Protein AF-A0A353F150-F1 (afdb_monomer_lite)

Sequence (305 aa):
MIENIRKYTGLMVVVLVLLFVGLVFLDGGISKAFNGKPVMEVGDQSISEKEFNRQRALMQLPSVLPTAIEIPENSRLLAKHYLGETFMEGPIPKTPSFIVQIMAEYLQPSLAEPERFIANRINIQKGGIEFGVTPSNDEVENFVETVLFTDTNGNFDQEAYTNFTKSRLSNIGGIPGFNNYIRDLLTAQNLSKVLGGGISTEKDTERELFDIQKQEISGSKITLESGVYEGRVKPTEEQIRAYYEENMQNYNSDELRKITYVSIEPDWDKALEKSKEAKAKAEAEEAERLKKAEEAKKKAEEAAR

Radius of gyration: 40.44 Å; chains: 1; bounding box: 111×56×119 Å

Secondary structure (DSSP, 8-state):
-HHHHHHTHHHHHHHHHHHHHHHHTTTTTHHHHHS-S-SEEETTEEE-HHHHHHHHHGGGTGGGS--SSPPPHHHHHHHHHHH-HHHHHSSS---HHHHHHHHHGGG---SS-HHHHHHHHHHHHHHHHHTT----HHHHHHHIIIIISB-TTSSB-HHHHHHHHHHH-GGGTHHHHHHHHHHHHHHHHHHHHHHHTT-PPPHHHHHHHHHHHT-----------HHHHTTT----HHHHHHHHHHTGGGGPPP-------------HHHHHHHHHHHHHHHHHHHHHHHHHHHHHHHHHHHTT-

Foldseek 3Di:
DVVVCVVCVVVVVVVVVVVVVVVVVPPPPPVPVPQDAFPDDQVPDGHGPLRLQLLLLVLCVLVLFDDPDAAEPVLLVLLCVQPNDCVSVDPDGRALSVSLNVLLVQLVPDPVCNVSSVNSLVVLVVVCVVVVNQDDLVSLVCNCQQRRQADNVRGGNPVSVVVCQVPPCPSNPGPVSVSSSSRSSSSSSSSCCVVCVVPDDDPVVVVVVVCVVPDDDDDDDDDDDVVVCPPVDDDDPVRVVVVCVVPVVVVDDPDDDDDDDDDDDDPVVVVVVVVVVVVVVVVVVVVVVVVVVVVVVVVVVVVVD

pLDDT: mean 84.49, std 11.95, range [46.69, 98.56]

Structure (mmCIF, N/CA/C/O backbone):
data_AF-A0A353F150-F1
#
_entry.id   AF-A0A353F150-F1
#
loop_
_atom_site.group_PDB
_atom_site.id
_atom_site.type_symbol
_atom_site.label_atom_id
_atom_site.label_alt_id
_atom_site.label_comp_id
_atom_site.label_asym_id
_atom_site.label_entity_id
_atom_site.label_seq_id
_atom_site.pdbx_PDB_ins_code
_atom_site.Cartn_x
_atom_site.Cartn_y
_atom_site.Cartn_z
_atom_site.occupancy
_atom_site.B_iso_or_equiv
_atom_site.auth_seq_id
_atom_site.auth_comp_id
_atom_site.auth_asym_id
_atom_site.auth_atom_id
_atom_site.pdbx_PDB_model_num
ATOM 1 N N . MET A 1 1 ? 26.431 10.672 -54.714 1.00 51.62 1 MET A N 1
ATOM 2 C CA . MET A 1 1 ? 26.247 10.096 -53.356 1.00 51.62 1 MET A CA 1
ATOM 3 C C . MET A 1 1 ? 25.783 8.637 -53.351 1.00 51.62 1 MET A C 1
ATOM 5 O O . MET A 1 1 ? 26.168 7.923 -52.439 1.00 51.62 1 MET A O 1
ATOM 9 N N . ILE A 1 2 ? 25.022 8.160 -54.347 1.00 55.69 2 ILE A N 1
ATOM 10 C CA . ILE A 1 2 ? 24.488 6.779 -54.374 1.00 55.69 2 ILE A CA 1
ATOM 11 C C . ILE A 1 2 ? 25.546 5.718 -54.7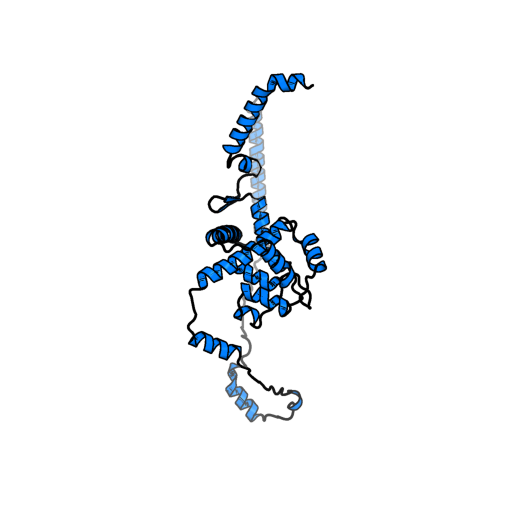64 1.00 55.69 2 ILE A C 1
ATOM 13 O O . ILE A 1 2 ? 25.466 4.577 -54.316 1.00 55.69 2 ILE A O 1
ATOM 17 N N . GLU A 1 3 ? 26.582 6.079 -55.531 1.00 58.47 3 GLU A N 1
ATOM 18 C CA . GLU A 1 3 ? 27.639 5.138 -55.958 1.00 58.47 3 GLU A CA 1
ATOM 19 C C . GLU A 1 3 ? 28.516 4.611 -54.812 1.00 58.47 3 GLU A C 1
ATOM 21 O O . GLU A 1 3 ? 28.857 3.428 -54.801 1.00 58.47 3 GLU A O 1
ATOM 26 N N . ASN A 1 4 ? 28.817 5.432 -53.798 1.00 60.34 4 ASN A N 1
ATOM 27 C CA . ASN A 1 4 ? 29.592 4.971 -52.640 1.00 60.34 4 ASN A CA 1
ATOM 28 C C . ASN A 1 4 ? 28.811 3.963 -51.778 1.00 60.34 4 ASN A C 1
ATOM 30 O O . ASN A 1 4 ? 29.419 3.073 -51.196 1.00 60.34 4 ASN A O 1
ATOM 34 N N . ILE A 1 5 ? 27.477 4.032 -51.739 1.00 59.53 5 ILE A N 1
ATOM 35 C CA . ILE A 1 5 ? 26.648 3.096 -50.956 1.00 59.53 5 ILE A CA 1
ATOM 36 C C . ILE A 1 5 ? 26.652 1.692 -51.588 1.00 59.53 5 ILE A C 1
ATOM 38 O O . ILE A 1 5 ? 26.654 0.688 -50.874 1.00 59.53 5 ILE A O 1
ATOM 42 N N . ARG A 1 6 ? 26.726 1.600 -52.925 1.00 63.47 6 ARG A N 1
ATOM 43 C CA . ARG A 1 6 ? 26.820 0.314 -53.645 1.00 63.47 6 ARG A CA 1
ATOM 44 C C . ARG A 1 6 ? 28.198 -0.343 -53.546 1.00 63.47 6 ARG A C 1
ATOM 46 O O . ARG A 1 6 ? 28.297 -1.564 -53.558 1.00 63.47 6 ARG A O 1
ATOM 53 N N . LYS A 1 7 ? 29.269 0.448 -53.429 1.00 68.44 7 LYS A N 1
ATOM 54 C CA . LYS A 1 7 ? 30.642 -0.079 -53.364 1.00 68.44 7 LYS A CA 1
ATOM 55 C C . LYS A 1 7 ? 30.974 -0.737 -52.019 1.00 68.44 7 LYS A C 1
ATOM 57 O O . LYS A 1 7 ? 31.816 -1.627 -51.968 1.00 68.44 7 LYS A O 1
ATOM 62 N N . TYR A 1 8 ? 30.286 -0.338 -50.948 1.00 69.88 8 TYR A N 1
ATOM 63 C CA . TYR A 1 8 ? 30.512 -0.846 -49.590 1.00 69.88 8 TYR A CA 1
ATOM 64 C C . TYR A 1 8 ? 29.333 -1.643 -49.027 1.00 69.88 8 TYR A C 1
ATOM 66 O O . TYR A 1 8 ? 29.328 -1.933 -47.838 1.00 69.88 8 TYR A O 1
ATOM 74 N N . THR A 1 9 ? 28.347 -2.038 -49.838 1.00 72.75 9 THR A N 1
ATOM 75 C CA . THR A 1 9 ? 27.136 -2.716 -49.336 1.00 72.75 9 THR A CA 1
ATOM 76 C C . THR A 1 9 ? 27.471 -4.024 -48.616 1.00 72.75 9 THR A C 1
ATOM 78 O O . THR A 1 9 ? 26.944 -4.276 -47.539 1.00 72.75 9 THR A O 1
ATOM 81 N N . GLY A 1 10 ? 28.422 -4.808 -49.138 1.00 73.50 10 GLY A N 1
ATOM 82 C CA . GLY A 1 10 ? 28.909 -6.018 -48.466 1.00 73.50 10 GLY A CA 1
ATOM 83 C C . GLY A 1 10 ? 29.629 -5.726 -47.144 1.00 73.50 10 GLY A C 1
ATOM 84 O O . GLY A 1 10 ? 29.362 -6.380 -46.142 1.00 73.50 10 GLY A O 1
ATOM 85 N N . LEU A 1 11 ? 30.481 -4.695 -47.107 1.00 78.31 11 LEU A N 1
ATOM 86 C CA . LEU A 1 11 ? 31.173 -4.264 -45.886 1.00 78.31 11 LEU A CA 1
ATOM 87 C C . LEU A 1 11 ? 30.178 -3.750 -44.833 1.00 78.31 11 LEU A C 1
ATOM 89 O O . LEU A 1 11 ? 30.301 -4.065 -43.657 1.00 78.31 11 LEU A O 1
ATOM 93 N N . MET A 1 12 ? 29.169 -2.990 -45.255 1.00 74.12 12 MET A N 1
ATOM 94 C CA . MET A 1 12 ? 28.150 -2.409 -44.384 1.00 74.12 12 MET A CA 1
ATOM 95 C C . MET A 1 12 ? 27.261 -3.489 -43.759 1.00 74.12 12 MET A C 1
ATOM 97 O O . MET A 1 12 ? 26.947 -3.405 -42.576 1.00 74.12 12 MET A O 1
ATOM 101 N N . VAL A 1 13 ? 26.922 -4.535 -44.521 1.00 79.38 13 VAL A N 1
ATOM 102 C CA . VAL A 1 13 ? 26.215 -5.715 -44.000 1.00 79.38 13 VAL A CA 1
ATOM 103 C C . VAL A 1 13 ? 27.081 -6.459 -42.986 1.00 79.38 13 VAL A C 1
ATOM 105 O O . VAL A 1 13 ? 26.589 -6.791 -41.915 1.00 79.38 13 VAL A O 1
ATOM 108 N N . VAL A 1 14 ? 28.374 -6.660 -43.257 1.00 81.12 14 VAL A N 1
ATOM 109 C CA . VAL A 1 14 ? 29.291 -7.304 -42.299 1.00 81.12 14 VAL A CA 1
ATOM 110 C C . VAL A 1 14 ? 29.437 -6.478 -41.019 1.00 81.12 14 VAL A C 1
ATOM 112 O O . VAL A 1 14 ? 29.403 -7.040 -39.930 1.00 81.12 14 VAL A O 1
ATOM 115 N N . VAL A 1 15 ? 29.534 -5.150 -41.121 1.00 81.31 15 VAL A N 1
ATOM 116 C CA . VAL A 1 15 ? 29.587 -4.256 -39.954 1.00 81.31 15 VAL A CA 1
ATOM 117 C C . VAL A 1 15 ? 28.282 -4.299 -39.162 1.00 81.31 15 VAL A C 1
ATOM 119 O O . VAL A 1 15 ? 28.334 -4.357 -37.939 1.00 81.31 15 VAL A O 1
ATOM 122 N N . LEU A 1 16 ? 27.121 -4.323 -39.824 1.00 80.06 16 LEU A N 1
ATOM 123 C CA . LEU A 1 16 ? 25.824 -4.453 -39.154 1.00 80.06 16 LEU A CA 1
ATOM 124 C C . LEU A 1 16 ? 25.652 -5.817 -38.486 1.00 80.06 16 LEU A C 1
ATOM 126 O O . LEU A 1 16 ? 25.153 -5.874 -37.369 1.00 80.06 16 LEU A O 1
ATOM 130 N N . VAL A 1 17 ? 26.102 -6.897 -39.125 1.00 81.75 17 VAL A N 1
ATOM 131 C CA . VAL A 1 17 ? 26.087 -8.242 -38.537 1.00 81.75 17 VAL A CA 1
ATOM 132 C C . VAL A 1 17 ? 27.044 -8.315 -37.353 1.00 81.75 17 VAL A C 1
ATOM 134 O O . VAL A 1 17 ? 26.663 -8.847 -36.324 1.00 81.75 17 VAL A O 1
ATOM 137 N N . LEU A 1 18 ? 28.243 -7.735 -37.434 1.00 79.50 18 LEU A N 1
ATOM 138 C CA . LEU A 1 18 ? 29.174 -7.674 -36.302 1.00 79.50 18 LEU A CA 1
ATOM 139 C C . LEU A 1 18 ? 28.662 -6.780 -35.170 1.00 79.50 18 LEU A C 1
ATOM 141 O O . LEU A 1 18 ? 28.866 -7.112 -34.007 1.00 79.50 18 LEU A O 1
ATOM 145 N N . LEU A 1 19 ? 27.964 -5.687 -35.485 1.00 74.38 19 LEU A N 1
ATOM 146 C CA . LEU A 1 19 ? 27.270 -4.870 -34.491 1.00 74.38 19 LEU A CA 1
ATOM 147 C C . LEU A 1 19 ? 26.145 -5.656 -33.828 1.00 74.38 19 LEU A C 1
ATOM 149 O O . LEU A 1 19 ? 26.040 -5.624 -32.611 1.00 74.38 19 LEU A O 1
ATOM 153 N N . PHE A 1 20 ? 25.342 -6.382 -34.606 1.00 74.50 20 PHE A N 1
ATOM 154 C CA . PHE A 1 20 ? 24.227 -7.180 -34.106 1.00 74.50 20 PHE A CA 1
ATOM 155 C C . PHE A 1 20 ? 24.713 -8.373 -33.280 1.00 74.50 20 PHE A C 1
ATOM 157 O O . PHE A 1 20 ? 24.218 -8.592 -32.187 1.00 74.50 20 PHE A O 1
ATOM 164 N N . VAL A 1 21 ? 25.738 -9.092 -33.740 1.00 71.00 21 VAL A N 1
ATOM 165 C CA . VAL A 1 21 ? 26.412 -10.167 -32.996 1.00 71.00 21 VAL A CA 1
ATOM 166 C C . VAL A 1 21 ? 27.075 -9.599 -31.742 1.00 71.00 21 VAL A C 1
ATOM 168 O O . VAL A 1 21 ? 26.921 -10.167 -30.670 1.00 71.00 21 VAL A O 1
ATOM 171 N N . GLY A 1 22 ? 27.729 -8.440 -31.826 1.00 61.25 22 GLY A N 1
ATOM 172 C CA . GLY A 1 22 ? 28.242 -7.733 -30.655 1.00 61.25 22 GLY A CA 1
ATOM 173 C C . GLY A 1 22 ? 27.139 -7.415 -29.643 1.00 61.25 22 GLY A C 1
ATOM 174 O O . GLY A 1 22 ? 27.327 -7.646 -28.457 1.00 61.25 22 GLY A O 1
ATOM 175 N N . LEU A 1 23 ? 25.970 -6.960 -30.102 1.00 63.38 23 LEU A N 1
ATOM 176 C CA . LEU A 1 23 ? 24.814 -6.632 -29.259 1.00 63.38 23 LEU A CA 1
ATOM 177 C C . LEU A 1 23 ? 24.142 -7.877 -28.658 1.00 63.38 23 LEU A C 1
ATOM 179 O O . LEU A 1 23 ? 23.765 -7.852 -27.493 1.00 63.38 23 LEU A O 1
ATOM 183 N N . VAL A 1 24 ? 24.041 -8.964 -29.428 1.00 63.03 24 VAL A N 1
ATOM 184 C CA . VAL A 1 24 ? 23.414 -10.237 -29.028 1.00 63.03 24 VAL A CA 1
ATOM 185 C C . VAL A 1 24 ? 24.308 -11.044 -28.081 1.00 63.03 24 VAL A C 1
ATOM 187 O O . VAL A 1 24 ? 23.800 -11.694 -27.177 1.00 63.03 24 VAL A O 1
ATOM 190 N N . PHE A 1 25 ? 25.635 -10.980 -28.226 1.00 58.41 25 PHE A N 1
ATOM 191 C CA . PHE A 1 25 ? 26.574 -11.618 -27.288 1.00 58.41 25 PHE A CA 1
ATOM 192 C C . PHE A 1 25 ? 26.916 -10.736 -26.071 1.00 58.41 25 PHE A C 1
ATOM 194 O O . PHE A 1 25 ? 27.592 -11.194 -25.151 1.00 58.41 25 PHE A O 1
ATOM 201 N N . LEU A 1 26 ? 26.426 -9.491 -26.027 1.00 52.75 26 LEU A N 1
ATOM 202 C CA . LEU A 1 26 ? 26.503 -8.585 -24.874 1.00 52.75 26 LEU A CA 1
ATOM 203 C C . LEU A 1 26 ? 25.199 -8.581 -24.060 1.00 52.75 26 LEU A C 1
ATOM 205 O O . LEU A 1 26 ? 24.823 -7.542 -23.513 1.00 52.75 26 LEU A O 1
ATOM 209 N N . ASP A 1 27 ? 24.572 -9.748 -23.898 1.00 46.69 27 ASP A N 1
ATOM 210 C CA . ASP A 1 27 ? 23.317 -10.003 -23.158 1.00 46.69 27 ASP A CA 1
ATOM 211 C C . ASP A 1 27 ? 23.380 -9.693 -21.635 1.00 46.69 27 ASP A C 1
ATOM 213 O O . ASP A 1 27 ? 22.540 -10.086 -20.837 1.00 46.69 27 ASP A O 1
ATOM 217 N N . GLY A 1 28 ? 24.396 -8.942 -21.202 1.00 50.88 28 GLY A N 1
ATOM 218 C CA . GLY A 1 28 ? 24.529 -8.405 -19.846 1.00 50.88 28 GLY A CA 1
ATOM 219 C C . GLY A 1 28 ? 25.627 -7.346 -19.668 1.00 50.88 28 GLY A C 1
ATOM 220 O O . GLY A 1 28 ? 25.915 -6.954 -18.537 1.00 50.88 28 GLY A O 1
ATOM 221 N N . GLY A 1 29 ? 26.280 -6.895 -20.751 1.00 48.22 29 GLY A N 1
ATOM 222 C CA . GLY A 1 29 ? 27.484 -6.050 -20.686 1.00 48.22 29 GLY A CA 1
ATOM 223 C C . GLY A 1 29 ? 27.240 -4.556 -20.915 1.00 48.22 29 GLY A C 1
ATOM 224 O O . GLY A 1 29 ? 27.812 -3.721 -20.215 1.00 48.22 29 GLY A O 1
ATOM 225 N N . ILE A 1 30 ? 26.362 -4.195 -21.857 1.00 49.28 30 ILE A N 1
ATOM 226 C CA . ILE A 1 30 ? 26.117 -2.780 -22.199 1.00 49.28 30 ILE A CA 1
ATOM 227 C C . ILE A 1 30 ? 25.312 -2.078 -21.093 1.00 49.28 30 ILE A C 1
ATOM 229 O O . ILE A 1 30 ? 25.583 -0.922 -20.770 1.00 49.28 30 ILE A O 1
ATOM 233 N N . SER A 1 31 ? 24.390 -2.786 -20.433 1.00 50.78 31 SER A N 1
ATOM 234 C CA . SER A 1 31 ? 23.640 -2.264 -19.281 1.00 50.78 31 SER A CA 1
ATOM 235 C C . SER A 1 31 ? 24.532 -2.013 -18.055 1.00 50.78 31 SER A C 1
ATOM 237 O O . SER A 1 31 ? 24.324 -1.029 -17.345 1.00 50.78 31 SER A O 1
ATOM 239 N N . LYS A 1 32 ? 25.567 -2.839 -17.838 1.00 47.06 32 LYS A N 1
ATOM 240 C CA . LYS A 1 32 ? 26.552 -2.672 -16.751 1.00 47.06 32 LYS A CA 1
ATOM 241 C C . LYS A 1 32 ? 27.518 -1.502 -16.980 1.00 47.06 32 LYS A C 1
ATOM 243 O O . LYS A 1 32 ? 27.995 -0.922 -16.010 1.00 47.06 32 LYS A O 1
ATOM 248 N N . ALA A 1 33 ? 27.790 -1.125 -18.231 1.00 51.75 33 ALA A N 1
ATOM 249 C CA . ALA A 1 33 ? 28.736 -0.052 -18.551 1.00 51.75 33 ALA A CA 1
ATOM 250 C C . ALA A 1 33 ? 28.175 1.368 -18.324 1.00 51.75 33 ALA A C 1
ATOM 252 O O . ALA A 1 33 ? 28.942 2.280 -18.023 1.00 51.75 33 ALA A O 1
ATOM 253 N N . PHE A 1 34 ? 26.855 1.565 -18.436 1.00 56.84 34 PHE A N 1
ATOM 254 C CA . PHE A 1 34 ? 26.225 2.895 -18.353 1.00 56.84 34 PHE A CA 1
ATOM 255 C C . PHE A 1 34 ? 25.586 3.236 -16.994 1.00 56.84 34 PHE A C 1
ATOM 257 O O . PHE A 1 34 ? 25.326 4.408 -16.737 1.00 56.84 34 PHE A O 1
ATOM 264 N N . ASN A 1 35 ? 25.348 2.257 -16.112 1.00 56.81 35 ASN A N 1
ATOM 265 C CA . ASN A 1 35 ? 24.544 2.444 -14.891 1.00 56.81 35 ASN A CA 1
ATOM 266 C C . ASN A 1 35 ? 25.332 2.444 -13.567 1.00 56.81 35 ASN A C 1
ATOM 268 O O . ASN A 1 35 ? 24.720 2.421 -12.498 1.00 56.81 35 ASN A O 1
ATOM 272 N N . GLY A 1 36 ? 26.667 2.493 -13.620 1.00 65.44 36 GLY A N 1
ATOM 273 C CA . GLY A 1 36 ? 27.504 2.316 -12.431 1.00 65.44 36 GLY A CA 1
ATOM 274 C C . GLY A 1 36 ? 27.453 0.880 -11.895 1.00 65.44 36 GLY A C 1
ATOM 275 O O . GLY A 1 36 ? 26.792 0.006 -12.460 1.00 65.44 36 GLY A O 1
ATOM 276 N N . LYS A 1 37 ? 28.189 0.606 -10.812 1.00 81.56 37 LYS A N 1
ATOM 277 C CA . LYS A 1 37 ? 28.133 -0.710 -10.157 1.00 81.56 37 LYS A CA 1
ATOM 278 C C . LYS A 1 37 ? 26.735 -0.919 -9.551 1.00 81.56 37 LYS A C 1
ATOM 280 O O . LYS A 1 37 ? 26.204 0.027 -8.967 1.00 81.56 37 LYS A O 1
ATOM 285 N N . PRO A 1 38 ? 26.138 -2.117 -9.674 1.00 87.81 38 PRO A N 1
ATOM 286 C CA . PRO A 1 38 ? 24.869 -2.402 -9.020 1.00 87.81 38 PRO A CA 1
ATOM 287 C C . PRO A 1 38 ? 25.026 -2.301 -7.501 1.00 87.81 38 PRO A C 1
ATOM 289 O O . PRO A 1 38 ? 26.077 -2.642 -6.956 1.00 87.81 38 PRO A O 1
ATOM 292 N N . VAL A 1 39 ? 23.980 -1.819 -6.835 1.00 93.50 39 VAL A N 1
ATOM 293 C CA . VAL A 1 39 ? 23.940 -1.678 -5.368 1.00 93.50 39 VAL A CA 1
ATOM 294 C C . VAL A 1 39 ? 23.229 -2.850 -4.697 1.00 93.50 39 VAL A C 1
ATOM 296 O O . VAL A 1 39 ? 23.361 -3.040 -3.494 1.00 93.50 39 VAL A O 1
ATOM 299 N N . MET A 1 40 ? 22.479 -3.636 -5.470 1.00 93.38 40 MET A N 1
ATOM 300 C CA . MET A 1 40 ? 21.714 -4.784 -4.997 1.00 93.38 40 MET A CA 1
ATOM 301 C C . MET A 1 40 ? 21.529 -5.788 -6.140 1.00 93.38 40 MET A C 1
ATOM 303 O O . MET A 1 40 ? 21.438 -5.392 -7.303 1.00 93.38 40 MET A O 1
ATOM 307 N N . GLU A 1 41 ? 21.444 -7.076 -5.816 1.00 92.56 41 GLU A N 1
ATOM 308 C CA . GLU A 1 41 ? 21.081 -8.144 -6.753 1.00 92.56 41 GLU A CA 1
ATOM 309 C C . GLU A 1 41 ? 19.961 -8.998 -6.149 1.00 92.56 41 GLU A C 1
ATOM 311 O O . GLU A 1 41 ? 19.979 -9.295 -4.954 1.00 92.56 41 GLU A O 1
ATOM 316 N N . VAL A 1 42 ? 18.969 -9.367 -6.963 1.00 91.06 42 VAL A N 1
ATOM 317 C CA . VAL A 1 42 ? 17.830 -10.206 -6.554 1.00 91.06 42 VAL A CA 1
ATOM 318 C C . VAL A 1 42 ? 17.628 -11.317 -7.582 1.00 91.06 42 VAL A C 1
ATOM 320 O O . VAL A 1 42 ? 17.006 -11.129 -8.633 1.00 91.06 42 VAL A O 1
ATOM 323 N N . GLY A 1 43 ? 18.174 -12.498 -7.290 1.00 86.12 43 GLY A N 1
ATOM 324 C CA . GLY A 1 43 ? 18.329 -13.554 -8.295 1.00 86.12 43 GLY A CA 1
ATOM 325 C C . GLY A 1 43 ? 19.169 -13.039 -9.466 1.00 86.12 43 GLY A C 1
ATOM 326 O O . GLY A 1 43 ? 20.213 -12.435 -9.247 1.00 86.12 43 GLY A O 1
ATOM 327 N N . ASP A 1 44 ? 18.674 -13.193 -10.694 1.00 86.00 44 ASP A N 1
ATOM 328 C CA . ASP A 1 44 ? 19.389 -12.761 -11.908 1.00 86.00 44 ASP A CA 1
ATOM 329 C C . ASP A 1 44 ? 19.237 -11.263 -12.243 1.00 86.00 44 ASP A C 1
ATOM 331 O O . ASP A 1 44 ? 19.706 -10.799 -13.283 1.00 86.00 44 ASP A O 1
ATOM 335 N N . GLN A 1 45 ? 18.561 -10.481 -11.393 1.00 88.25 45 GLN A N 1
ATOM 336 C CA . GLN A 1 45 ? 18.347 -9.050 -11.619 1.00 88.25 45 GLN A CA 1
ATOM 337 C C . GLN A 1 45 ? 19.327 -8.203 -10.802 1.00 88.25 45 GLN A C 1
ATOM 339 O O . GLN A 1 45 ? 19.200 -8.091 -9.582 1.00 88.25 45 GLN A O 1
ATOM 344 N N . SER A 1 46 ? 20.272 -7.548 -11.482 1.00 91.81 46 SER A N 1
ATOM 345 C CA . SER A 1 46 ? 21.122 -6.509 -10.885 1.00 91.81 46 SER A CA 1
ATOM 346 C C . SER A 1 46 ? 20.403 -5.150 -10.872 1.00 91.81 46 SER A C 1
ATOM 348 O O . SER A 1 46 ? 19.877 -4.700 -11.892 1.00 91.81 46 SER A O 1
ATOM 350 N N . ILE A 1 47 ? 20.432 -4.457 -9.733 1.00 93.50 47 ILE A N 1
ATOM 351 C CA . ILE A 1 47 ? 19.724 -3.194 -9.493 1.00 93.50 47 ILE A CA 1
ATOM 352 C C . ILE A 1 47 ? 20.734 -2.047 -9.398 1.00 93.50 47 ILE A C 1
ATOM 354 O O . ILE A 1 47 ? 21.650 -2.060 -8.572 1.00 93.50 47 ILE A O 1
ATOM 358 N N . SER A 1 48 ? 20.566 -1.030 -10.246 1.00 94.19 48 SER A N 1
ATOM 359 C CA . SER A 1 48 ? 21.376 0.192 -10.191 1.00 94.19 48 SER A CA 1
ATOM 360 C C . SER A 1 48 ? 20.954 1.091 -9.030 1.00 94.19 48 SER A C 1
ATOM 362 O O . SER A 1 48 ? 19.816 1.033 -8.573 1.00 94.19 48 SER A O 1
ATOM 364 N N . GLU A 1 49 ? 21.832 1.990 -8.588 1.00 93.44 49 GLU A N 1
ATOM 365 C CA . GLU A 1 49 ? 21.517 2.951 -7.520 1.00 93.44 49 GLU A CA 1
ATOM 366 C C . GLU A 1 49 ? 20.278 3.806 -7.837 1.00 93.44 49 GLU A C 1
ATOM 368 O O . GLU A 1 49 ? 19.435 4.070 -6.977 1.00 93.44 49 GLU A O 1
ATOM 373 N N . LYS A 1 50 ? 20.124 4.208 -9.104 1.00 91.69 50 LYS A N 1
ATOM 374 C CA . LYS A 1 50 ? 18.948 4.952 -9.564 1.00 91.69 50 LYS A CA 1
ATOM 375 C C . LYS A 1 50 ? 17.671 4.133 -9.397 1.00 91.69 50 LYS A C 1
ATOM 377 O O . LYS A 1 50 ? 16.664 4.668 -8.942 1.00 91.69 50 LYS A O 1
ATOM 382 N N . GLU A 1 51 ? 17.707 2.860 -9.781 1.00 92.56 51 GLU A N 1
ATOM 383 C CA . GLU A 1 51 ? 16.550 1.980 -9.640 1.00 92.56 51 GLU A CA 1
ATOM 384 C C . GLU A 1 51 ? 16.247 1.695 -8.175 1.00 92.56 51 GLU A C 1
ATOM 386 O O . GLU A 1 51 ? 15.109 1.859 -7.752 1.00 92.56 51 GLU A O 1
ATOM 391 N N . PHE A 1 52 ? 17.268 1.397 -7.377 1.00 94.75 52 PHE A N 1
ATOM 392 C CA . PHE A 1 52 ? 17.134 1.209 -5.939 1.00 94.75 52 PHE A CA 1
ATOM 393 C C . PHE A 1 52 ? 16.422 2.392 -5.274 1.00 94.75 52 PHE A C 1
ATOM 395 O O . PHE A 1 52 ? 15.461 2.206 -4.530 1.00 94.75 52 PHE A O 1
ATOM 402 N N . ASN A 1 53 ? 16.825 3.624 -5.601 1.00 93.88 53 ASN A N 1
ATOM 403 C CA . ASN A 1 53 ? 16.192 4.827 -5.065 1.00 93.88 53 ASN A CA 1
ATOM 404 C C . ASN A 1 53 ? 14.732 4.996 -5.511 1.00 93.88 53 ASN A C 1
ATOM 406 O O . ASN A 1 53 ? 13.902 5.402 -4.695 1.00 93.88 53 ASN A O 1
ATOM 410 N N . ARG A 1 54 ? 14.399 4.658 -6.765 1.00 93.44 54 ARG A N 1
ATOM 411 C CA . ARG A 1 54 ? 13.005 4.664 -7.248 1.00 93.44 54 ARG A CA 1
ATOM 412 C C . ARG A 1 54 ? 12.152 3.640 -6.513 1.00 93.44 54 ARG A C 1
ATOM 414 O O . ARG A 1 54 ? 11.074 3.979 -6.029 1.00 93.44 54 ARG A O 1
ATOM 421 N N . GLN A 1 55 ? 12.654 2.414 -6.384 1.00 94.19 55 GLN A N 1
ATOM 422 C CA . GLN A 1 55 ? 11.954 1.351 -5.675 1.00 94.19 55 GLN A CA 1
ATOM 423 C C . GLN A 1 55 ? 11.780 1.717 -4.195 1.00 94.19 55 GLN A C 1
ATOM 425 O O . GLN A 1 55 ? 10.690 1.578 -3.654 1.00 94.19 55 GLN A O 1
ATOM 430 N N . ARG A 1 56 ? 12.804 2.285 -3.552 1.00 94.25 56 ARG A N 1
ATOM 431 C CA . ARG A 1 56 ? 12.721 2.775 -2.170 1.00 94.25 56 ARG A CA 1
ATOM 432 C C . ARG A 1 56 ? 11.664 3.870 -2.001 1.00 94.25 56 ARG A C 1
ATOM 434 O O . ARG A 1 56 ? 10.946 3.874 -1.005 1.00 94.25 56 ARG A O 1
ATOM 441 N N . ALA A 1 57 ? 11.549 4.786 -2.963 1.00 94.19 57 ALA A N 1
ATOM 442 C CA . ALA A 1 57 ? 10.568 5.868 -2.921 1.00 94.19 57 ALA A CA 1
ATOM 443 C C . ALA A 1 57 ? 9.112 5.364 -2.985 1.00 94.19 57 ALA A C 1
ATOM 445 O O . ALA A 1 57 ? 8.227 6.012 -2.427 1.00 94.19 57 ALA A O 1
ATOM 446 N N . LEU A 1 58 ? 8.862 4.189 -3.575 1.00 94.81 58 LEU A N 1
ATOM 447 C CA . LEU A 1 58 ? 7.527 3.582 -3.614 1.00 94.81 58 LEU A CA 1
ATOM 448 C C . LEU A 1 58 ? 6.976 3.214 -2.230 1.00 94.81 58 LEU A C 1
ATOM 450 O O . LEU A 1 58 ? 5.762 3.195 -2.060 1.00 94.81 58 LEU A O 1
ATOM 454 N N . MET A 1 59 ? 7.822 3.018 -1.212 1.00 93.94 59 MET A N 1
ATOM 455 C CA . MET A 1 59 ? 7.348 2.790 0.163 1.00 93.94 59 MET A CA 1
ATOM 456 C C . MET A 1 59 ? 6.589 3.987 0.750 1.00 93.94 59 MET A C 1
ATOM 458 O O . MET A 1 59 ? 5.808 3.818 1.680 1.00 93.94 59 MET A O 1
ATOM 462 N N . GLN A 1 60 ? 6.810 5.196 0.226 1.00 91.75 60 GLN A N 1
ATOM 463 C CA . GLN A 1 60 ? 6.103 6.401 0.673 1.00 91.75 60 GLN A CA 1
ATOM 464 C C . GLN A 1 60 ? 4.783 6.613 -0.071 1.00 91.75 60 GLN A C 1
ATOM 466 O O . GLN A 1 60 ? 4.028 7.517 0.266 1.00 91.75 60 GLN A O 1
ATOM 471 N N . LEU A 1 61 ? 4.489 5.804 -1.091 1.00 92.69 61 LEU A N 1
ATOM 472 C CA . LEU A 1 61 ? 3.294 5.985 -1.901 1.00 92.69 61 LEU A CA 1
ATOM 473 C C . LEU A 1 61 ? 1.979 5.909 -1.100 1.00 92.69 61 LEU A C 1
ATOM 475 O O . LEU A 1 61 ? 1.120 6.757 -1.341 1.00 92.69 61 LEU A O 1
ATOM 479 N N . PRO A 1 62 ? 1.802 4.983 -0.132 1.00 94.25 62 PRO A N 1
ATOM 480 C CA . PRO A 1 62 ? 0.565 4.918 0.639 1.00 94.25 62 PRO A CA 1
ATOM 481 C C . PRO A 1 62 ? 0.231 6.236 1.348 1.00 94.25 62 PRO A C 1
ATOM 483 O O . PRO A 1 62 ? -0.926 6.646 1.364 1.00 94.25 62 PRO A O 1
ATOM 486 N N . SER A 1 63 ? 1.230 6.948 1.884 1.00 91.56 63 SER A N 1
ATOM 487 C CA . SER A 1 63 ? 1.009 8.176 2.664 1.00 91.56 63 SER A CA 1
ATOM 488 C C . SER A 1 63 ? 0.711 9.417 1.820 1.00 91.56 63 SER A C 1
ATOM 490 O O . SER A 1 63 ? 0.306 10.441 2.368 1.00 91.56 63 SER A O 1
ATOM 492 N N .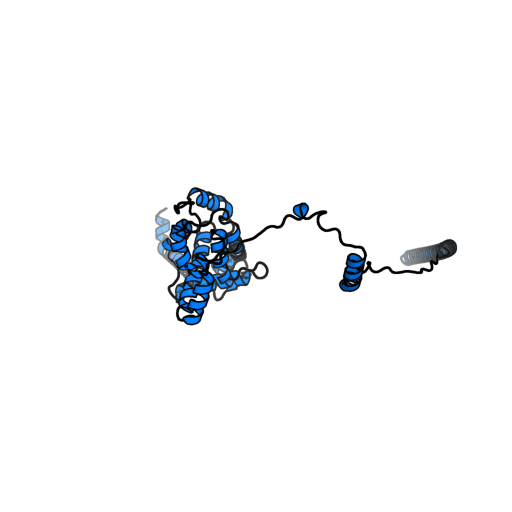 VAL A 1 64 ? 0.895 9.347 0.498 1.00 91.62 64 VAL A N 1
ATOM 493 C CA . VAL A 1 64 ? 0.606 10.455 -0.432 1.00 91.62 64 VAL A CA 1
ATOM 494 C C . VAL A 1 64 ? -0.691 10.262 -1.221 1.00 91.62 64 VAL A C 1
ATOM 496 O O . VAL A 1 64 ? -1.026 11.110 -2.050 1.00 91.62 64 VAL A O 1
ATOM 499 N N . LEU A 1 65 ? -1.409 9.164 -0.978 1.00 93.38 65 LEU A N 1
ATOM 500 C CA . LEU A 1 65 ? -2.739 8.906 -1.528 1.00 93.38 65 LEU A CA 1
ATOM 501 C C . LEU A 1 65 ? -3.838 9.637 -0.736 1.00 93.38 65 LEU A C 1
ATOM 503 O O . LEU A 1 65 ? -3.592 10.075 0.390 1.00 93.38 65 LEU A O 1
ATOM 507 N N . PRO A 1 66 ? -5.057 9.771 -1.293 1.00 91.25 66 PRO A N 1
ATOM 508 C CA . PRO A 1 66 ? -6.173 10.399 -0.589 1.00 91.25 66 PRO A CA 1
ATOM 509 C C . PRO A 1 66 ? -6.478 9.747 0.773 1.00 91.25 66 PRO A C 1
ATOM 511 O O . PRO A 1 66 ? -6.569 8.523 0.893 1.00 91.25 66 PRO A O 1
ATOM 514 N N . THR A 1 67 ? -6.660 10.583 1.801 1.00 89.25 67 THR A N 1
ATOM 515 C CA . THR A 1 67 ? -6.942 10.172 3.194 1.00 89.25 67 THR A CA 1
ATOM 516 C C . THR A 1 67 ? -8.267 10.704 3.739 1.00 89.25 67 THR A C 1
ATOM 518 O O . THR A 1 67 ? -8.720 10.244 4.779 1.00 89.25 67 THR A O 1
ATOM 521 N N . ALA A 1 68 ? -8.876 11.693 3.079 1.00 79.38 68 ALA A N 1
ATOM 522 C CA . ALA A 1 68 ? -10.001 12.443 3.640 1.00 79.38 68 ALA A CA 1
ATOM 523 C C . ALA A 1 68 ? -11.365 11.766 3.443 1.00 79.38 68 ALA A C 1
ATOM 525 O O . ALA A 1 68 ? -12.288 12.023 4.210 1.00 79.38 68 ALA A O 1
ATOM 526 N N . ILE A 1 69 ? -11.499 10.936 2.407 1.00 83.44 69 ILE A N 1
ATOM 527 C CA . ILE A 1 69 ? -12.768 10.332 1.998 1.00 83.44 69 ILE A CA 1
ATOM 528 C C . ILE A 1 69 ? -12.613 8.812 2.043 1.00 83.44 69 ILE A C 1
ATOM 530 O O . ILE A 1 69 ? -11.656 8.261 1.493 1.00 83.44 69 ILE A O 1
ATOM 534 N N . GLU A 1 70 ? -13.535 8.140 2.734 1.00 92.50 70 GLU A N 1
ATOM 535 C CA . GLU A 1 70 ? -13.667 6.689 2.628 1.00 92.50 70 GLU A CA 1
ATOM 536 C C . GLU A 1 70 ? -14.281 6.313 1.286 1.00 92.50 70 GLU A C 1
ATOM 538 O O . GLU A 1 70 ? -15.180 6.996 0.794 1.00 92.50 70 GLU A O 1
ATOM 543 N N . ILE A 1 71 ? -13.844 5.186 0.730 1.00 94.00 71 ILE A N 1
ATOM 544 C CA . ILE A 1 71 ? -14.421 4.687 -0.511 1.00 94.00 71 ILE A CA 1
ATOM 545 C C . ILE A 1 71 ? -15.916 4.348 -0.312 1.00 94.00 71 ILE A C 1
ATOM 547 O O . ILE A 1 71 ? -16.287 3.740 0.710 1.00 94.00 71 ILE A O 1
ATOM 551 N N . PRO A 1 72 ? -16.781 4.727 -1.270 1.00 93.12 72 PRO A N 1
ATOM 552 C CA . PRO A 1 72 ? -18.213 4.451 -1.212 1.00 93.12 72 PRO A CA 1
ATOM 553 C C . PRO A 1 72 ? -18.511 2.960 -1.412 1.00 93.12 72 PRO A C 1
ATOM 555 O O . PRO A 1 72 ? -17.664 2.188 -1.859 1.00 93.12 72 PRO A O 1
ATOM 558 N N . GLU A 1 73 ? -19.729 2.533 -1.071 1.00 89.75 73 GLU A N 1
ATOM 559 C CA . GLU A 1 73 ? -20.132 1.114 -1.073 1.00 89.75 73 GLU A CA 1
ATOM 560 C C . GLU A 1 73 ? -19.911 0.392 -2.410 1.00 89.75 73 GLU A C 1
ATOM 562 O O . GLU A 1 73 ? -19.438 -0.743 -2.438 1.00 89.75 73 GLU A O 1
ATOM 567 N N . ASN A 1 74 ? -20.183 1.047 -3.538 1.00 89.88 74 ASN A N 1
ATOM 568 C CA . ASN A 1 74 ? -19.931 0.469 -4.859 1.00 89.88 74 ASN A CA 1
ATOM 569 C C . ASN A 1 74 ? -18.438 0.201 -5.107 1.00 89.88 74 ASN A C 1
ATOM 571 O O . ASN A 1 74 ? -18.092 -0.857 -5.631 1.00 89.88 74 ASN A O 1
ATOM 575 N N . SER A 1 75 ? -17.550 1.087 -4.654 1.00 93.44 75 SER A N 1
ATOM 576 C CA . SER A 1 75 ? -16.098 0.876 -4.699 1.00 93.44 75 SER A CA 1
ATOM 577 C C . SER A 1 75 ? -15.628 -0.235 -3.755 1.00 93.44 75 SER A C 1
ATOM 579 O O . SER A 1 75 ? -14.652 -0.937 -4.044 1.00 93.44 75 SER A O 1
ATOM 581 N N . ARG A 1 76 ? -16.336 -0.450 -2.634 1.00 91.56 76 ARG A N 1
ATOM 582 C CA . ARG A 1 76 ? -16.009 -1.516 -1.673 1.00 91.56 76 ARG A CA 1
ATOM 583 C C . ARG A 1 76 ? -16.153 -2.903 -2.277 1.00 91.56 76 ARG A C 1
ATOM 585 O O . ARG A 1 76 ? -15.413 -3.785 -1.862 1.00 91.56 76 ARG A O 1
ATOM 592 N N . LEU A 1 77 ? -17.032 -3.111 -3.259 1.00 90.81 77 LEU A N 1
ATOM 593 C CA . LEU A 1 77 ? -17.171 -4.408 -3.934 1.00 90.81 77 LEU A CA 1
ATOM 594 C C . LEU A 1 77 ? -15.862 -4.843 -4.604 1.00 90.81 77 LEU A C 1
ATOM 596 O O . LEU A 1 77 ? -15.423 -5.980 -4.424 1.00 90.81 77 LEU A O 1
ATOM 600 N N . LEU A 1 78 ? -15.200 -3.928 -5.320 1.00 93.88 78 LEU A N 1
ATOM 601 C CA . LEU A 1 78 ? -13.911 -4.224 -5.942 1.00 93.88 78 LEU A CA 1
ATOM 602 C C . LEU A 1 78 ? -12.807 -4.386 -4.889 1.00 93.88 78 LEU A C 1
ATOM 604 O O . LEU A 1 78 ? -11.993 -5.300 -4.989 1.00 93.88 78 LEU A O 1
ATOM 608 N N . ALA A 1 79 ? -12.796 -3.558 -3.842 1.00 94.00 79 ALA A N 1
ATOM 609 C CA . ALA A 1 79 ? -11.826 -3.695 -2.754 1.00 94.00 79 ALA A CA 1
ATOM 610 C C . ALA A 1 79 ? -11.986 -5.023 -1.977 1.00 94.00 79 ALA A C 1
ATOM 612 O O . ALA A 1 79 ? -10.985 -5.677 -1.682 1.00 94.00 79 ALA A O 1
ATOM 613 N N . LYS A 1 80 ? -13.229 -5.470 -1.725 1.00 93.06 80 LYS A N 1
ATOM 614 C CA . LYS A 1 80 ? -13.575 -6.764 -1.102 1.00 93.06 80 LYS A CA 1
ATOM 615 C C . LYS A 1 80 ? -12.977 -7.932 -1.868 1.00 93.06 80 LYS A C 1
ATOM 617 O O . LYS A 1 80 ? -12.483 -8.862 -1.236 1.00 93.06 80 LYS A O 1
ATOM 622 N N . HIS A 1 81 ? -12.969 -7.868 -3.204 1.00 90.69 81 HIS A N 1
ATOM 623 C CA . HIS A 1 81 ? -12.327 -8.902 -4.005 1.00 90.69 81 HIS A CA 1
ATOM 624 C C . HIS A 1 81 ? -10.877 -9.109 -3.565 1.00 90.69 81 HIS A C 1
ATOM 626 O O . HIS A 1 81 ? -10.466 -10.252 -3.444 1.00 90.69 81 HIS A O 1
ATOM 632 N N . TYR A 1 82 ? -10.110 -8.048 -3.300 1.00 92.56 82 TYR A N 1
ATOM 633 C CA . TYR A 1 82 ? -8.688 -8.135 -2.949 1.00 92.56 82 TYR A CA 1
ATOM 634 C C . TYR A 1 82 ? -8.415 -8.336 -1.458 1.00 92.56 82 TYR A C 1
ATOM 636 O O . TYR A 1 82 ? -7.568 -9.157 -1.123 1.00 92.56 82 TYR A O 1
ATOM 644 N N . LEU A 1 83 ? -9.127 -7.621 -0.588 1.00 90.75 83 LEU A N 1
ATOM 645 C CA . LEU A 1 83 ? -8.848 -7.561 0.854 1.00 90.75 83 LEU A CA 1
ATOM 646 C C . LEU A 1 83 ? -9.716 -8.506 1.698 1.00 90.75 83 LEU A C 1
ATOM 648 O O . LEU A 1 83 ? -9.443 -8.697 2.881 1.00 90.75 83 LEU A O 1
ATOM 652 N N . GLY A 1 84 ? -10.754 -9.097 1.104 1.00 88.56 84 GLY A N 1
ATOM 653 C CA . GLY A 1 84 ? -11.714 -9.951 1.796 1.00 88.56 84 GLY A CA 1
ATOM 654 C C . GLY A 1 84 ? -12.803 -9.177 2.546 1.00 88.56 84 GLY A C 1
ATOM 655 O O . GLY A 1 84 ? -12.720 -7.967 2.771 1.00 88.56 84 GLY A O 1
ATOM 656 N N . GLU A 1 85 ? -13.861 -9.893 2.929 1.00 85.31 85 GLU A N 1
ATOM 657 C CA . GLU A 1 85 ? -15.030 -9.301 3.592 1.00 85.31 85 GLU A CA 1
ATOM 658 C C . GLU A 1 85 ? -14.725 -8.836 5.014 1.00 85.31 85 GLU A C 1
ATOM 660 O O . GLU A 1 85 ? -15.099 -7.723 5.373 1.00 85.31 85 GLU A O 1
ATOM 665 N N . THR A 1 86 ? -13.982 -9.628 5.790 1.00 82.44 86 THR A N 1
ATOM 666 C CA . THR A 1 86 ? -13.649 -9.313 7.188 1.00 82.44 86 THR A CA 1
ATOM 667 C C . THR A 1 86 ? -12.959 -7.960 7.324 1.00 82.44 86 THR A C 1
ATOM 669 O O . THR A 1 86 ? -13.312 -7.160 8.188 1.00 82.44 86 THR A O 1
ATOM 672 N N . PHE A 1 87 ? -12.001 -7.668 6.440 1.00 86.62 87 PHE A N 1
ATOM 673 C CA . PHE A 1 87 ? -11.333 -6.371 6.416 1.00 86.62 87 PHE A CA 1
ATOM 674 C C . PHE A 1 87 ? -12.318 -5.256 6.043 1.00 86.62 87 PHE A C 1
ATOM 676 O O . PHE A 1 87 ? -12.437 -4.254 6.746 1.00 86.62 87 PHE A O 1
ATOM 683 N N . MET A 1 88 ? -13.065 -5.441 4.953 1.00 88.88 88 MET A N 1
ATOM 684 C CA . MET A 1 88 ? -13.928 -4.392 4.408 1.00 88.88 88 MET A CA 1
ATOM 685 C C . MET A 1 88 ? -15.143 -4.063 5.284 1.00 88.88 88 MET A C 1
ATOM 687 O O . MET A 1 88 ? -15.618 -2.927 5.245 1.00 88.88 88 MET A O 1
ATOM 691 N N . GLU A 1 89 ? -15.632 -5.014 6.080 1.00 84.88 89 GLU A N 1
ATOM 692 C CA . GLU A 1 89 ? -16.756 -4.816 7.007 1.00 84.88 89 GLU A CA 1
ATOM 693 C C . GLU A 1 89 ? -16.320 -4.441 8.427 1.00 84.88 89 GLU A C 1
ATOM 695 O O . GLU A 1 89 ? -17.141 -3.975 9.218 1.00 84.88 89 GLU A O 1
ATOM 700 N N . GLY A 1 90 ? -15.034 -4.590 8.749 1.00 84.12 90 GLY A N 1
ATOM 701 C CA . GLY A 1 90 ? -14.494 -4.242 10.057 1.00 84.12 90 GLY A CA 1
ATOM 702 C C . GLY A 1 90 ? -14.563 -2.736 10.364 1.00 84.12 90 GLY A C 1
ATOM 703 O O . GLY A 1 90 ? -14.686 -1.905 9.456 1.00 84.12 90 GLY A O 1
ATOM 704 N N . PRO A 1 91 ? -14.431 -2.331 11.640 1.00 85.19 91 PRO A N 1
ATOM 705 C CA . PRO A 1 91 ? -14.478 -0.932 12.080 1.00 85.19 91 PRO A CA 1
ATOM 706 C C . PRO A 1 91 ? -13.156 -0.183 11.812 1.00 85.19 91 PRO A C 1
ATOM 708 O O . PRO A 1 91 ? -12.643 0.536 12.666 1.00 85.19 91 PRO A O 1
ATOM 711 N N . ILE A 1 92 ? -12.582 -0.372 10.626 1.00 86.31 92 ILE A N 1
ATOM 712 C CA . ILE A 1 92 ? -11.333 0.253 10.178 1.00 86.31 92 ILE A CA 1
ATOM 713 C C . ILE A 1 92 ? -11.600 1.321 9.109 1.00 86.31 92 ILE A C 1
ATOM 715 O O . ILE A 1 92 ? -12.589 1.198 8.379 1.00 86.31 92 ILE A O 1
ATOM 719 N N . PRO A 1 93 ? -10.743 2.349 8.974 1.00 91.12 93 PRO A N 1
ATOM 720 C CA . PRO A 1 93 ? -10.886 3.347 7.917 1.00 91.12 93 PRO A CA 1
ATOM 721 C C . PRO A 1 93 ? -10.784 2.717 6.522 1.00 91.12 93 PRO A C 1
ATOM 723 O O . PRO A 1 93 ? -9.846 1.970 6.254 1.00 91.12 93 PRO A O 1
ATOM 726 N N . LYS A 1 94 ? -11.698 3.049 5.603 1.00 93.56 94 LYS A N 1
ATOM 727 C CA . LYS A 1 94 ? -11.632 2.584 4.196 1.00 93.56 94 LYS A CA 1
ATOM 728 C C . LYS A 1 94 ? -11.144 3.673 3.248 1.00 93.56 94 LYS A C 1
ATOM 730 O O . LYS A 1 94 ? -11.746 3.923 2.209 1.00 93.56 94 LYS A O 1
ATOM 735 N N . THR A 1 95 ? -10.079 4.373 3.618 1.00 95.56 95 THR A N 1
ATOM 736 C CA . THR A 1 95 ? -9.495 5.412 2.759 1.00 95.56 95 THR A CA 1
ATOM 737 C C . THR A 1 95 ? -8.518 4.787 1.756 1.00 95.56 95 THR A C 1
ATOM 739 O O . THR A 1 95 ? -7.883 3.780 2.085 1.00 95.56 95 THR A O 1
ATOM 742 N N . PRO A 1 96 ? -8.340 5.366 0.552 1.00 95.88 96 PRO A N 1
ATOM 743 C CA . PRO A 1 96 ? -7.360 4.883 -0.426 1.00 95.88 96 PRO A CA 1
ATOM 744 C C . PRO A 1 96 ? -5.952 4.689 0.146 1.00 95.88 96 PRO A C 1
ATOM 746 O O . PRO A 1 96 ? -5.315 3.662 -0.084 1.00 95.88 96 PRO A O 1
ATOM 749 N N . SER A 1 97 ? -5.484 5.656 0.939 1.00 96.19 97 SER A N 1
ATOM 750 C CA . SER A 1 97 ? -4.197 5.584 1.637 1.00 96.19 97 SER A CA 1
ATOM 751 C C . SER A 1 97 ? -4.093 4.361 2.551 1.00 96.19 97 SER A C 1
ATOM 753 O O . SER A 1 97 ? -3.122 3.609 2.454 1.00 96.19 97 SER A O 1
ATOM 755 N N . PHE A 1 98 ? -5.107 4.120 3.388 1.00 95.81 98 PHE A N 1
ATOM 756 C CA . PHE A 1 98 ? -5.097 3.006 4.335 1.00 95.81 98 PHE A CA 1
ATOM 757 C C . PHE A 1 98 ? -5.212 1.650 3.630 1.00 95.81 98 PHE A C 1
ATOM 759 O O . PHE A 1 98 ? -4.481 0.721 3.959 1.00 95.81 98 PHE A O 1
ATOM 766 N N . ILE A 1 99 ? -6.059 1.552 2.602 1.00 96.00 99 ILE A N 1
ATOM 767 C CA . ILE A 1 99 ? -6.177 0.356 1.757 1.00 96.00 99 ILE A CA 1
ATOM 768 C C . ILE A 1 99 ? -4.817 -0.019 1.162 1.00 96.00 99 ILE A C 1
ATOM 770 O O . ILE A 1 99 ? -4.363 -1.153 1.315 1.00 96.00 99 ILE A O 1
ATOM 774 N N . VAL A 1 100 ? -4.133 0.937 0.533 1.00 97.06 100 VAL A N 1
ATOM 775 C CA . VAL A 1 100 ? -2.825 0.683 -0.082 1.00 97.06 100 VAL A CA 1
ATOM 776 C C . VAL A 1 100 ? -1.759 0.389 0.970 1.00 97.06 100 VAL A C 1
ATOM 778 O O . VAL A 1 100 ? -0.900 -0.455 0.726 1.00 97.06 100 VAL A O 1
ATOM 781 N N . GLN A 1 101 ? -1.824 1.017 2.148 1.00 95.88 101 GLN A N 1
ATOM 782 C CA . GLN A 1 101 ? -0.929 0.706 3.263 1.00 95.88 101 GLN A CA 1
ATOM 783 C C . GLN A 1 101 ? -1.048 -0.764 3.683 1.00 95.88 101 GLN A C 1
ATOM 785 O O . GLN A 1 101 ? -0.025 -1.436 3.780 1.00 95.88 101 GLN A O 1
ATOM 790 N N . ILE A 1 102 ? -2.269 -1.270 3.862 1.00 95.38 102 ILE A N 1
ATOM 791 C CA . ILE A 1 102 ? -2.514 -2.666 4.250 1.00 95.38 102 ILE A CA 1
ATOM 792 C C . ILE A 1 102 ? -2.064 -3.628 3.150 1.00 95.38 102 ILE A C 1
ATOM 794 O O . ILE A 1 102 ? -1.354 -4.596 3.414 1.00 95.38 102 ILE A O 1
ATOM 798 N N . MET A 1 103 ? -2.397 -3.341 1.888 1.00 96.69 103 MET A N 1
ATOM 799 C CA . MET A 1 103 ? -1.929 -4.164 0.769 1.00 96.69 103 MET A CA 1
ATOM 800 C C . MET A 1 103 ? -0.398 -4.204 0.689 1.00 96.69 103 MET A C 1
ATOM 802 O O . MET A 1 103 ? 0.178 -5.239 0.349 1.00 96.69 103 MET A O 1
ATOM 806 N N . ALA A 1 104 ? 0.267 -3.090 1.007 1.00 96.81 104 ALA A N 1
ATOM 807 C CA . ALA A 1 104 ? 1.718 -2.981 0.975 1.00 96.81 104 ALA A CA 1
ATOM 808 C C . ALA A 1 104 ? 2.417 -3.805 2.062 1.00 96.81 104 ALA A C 1
ATOM 810 O O . ALA A 1 104 ? 3.590 -4.126 1.877 1.00 96.81 104 ALA A O 1
ATOM 811 N N . GLU A 1 105 ? 1.741 -4.206 3.143 1.00 94.50 105 GLU A N 1
ATOM 812 C CA . GLU A 1 105 ? 2.343 -5.028 4.206 1.00 94.50 105 GLU A CA 1
ATOM 813 C C . GLU A 1 105 ? 2.869 -6.372 3.684 1.00 94.50 105 GLU A C 1
ATOM 815 O O . GLU A 1 105 ? 3.910 -6.844 4.141 1.00 94.50 105 GLU A O 1
ATOM 820 N N . TYR A 1 106 ? 2.243 -6.929 2.643 1.00 91.75 106 TYR A N 1
ATOM 821 C CA . TYR A 1 106 ? 2.720 -8.137 1.956 1.00 91.75 106 TYR A CA 1
ATOM 822 C C . TYR A 1 106 ? 4.101 -7.967 1.313 1.00 91.75 106 TYR A C 1
ATOM 824 O O . TYR A 1 106 ? 4.823 -8.942 1.112 1.00 91.75 106 TYR A O 1
ATOM 832 N N . LEU A 1 107 ? 4.486 -6.730 0.998 1.00 95.25 107 LEU A N 1
ATOM 833 C CA . LEU A 1 107 ? 5.809 -6.402 0.474 1.00 95.25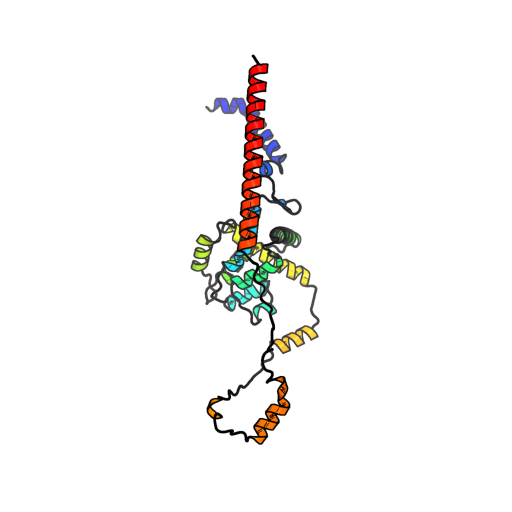 107 LEU A CA 1
ATOM 834 C C . LEU A 1 107 ? 6.826 -6.133 1.591 1.00 95.25 107 LEU A C 1
ATOM 836 O O . LEU A 1 107 ? 8.015 -6.030 1.304 1.00 95.25 107 LEU A O 1
ATOM 840 N N . GLN A 1 108 ? 6.385 -6.052 2.851 1.00 94.50 108 GLN A N 1
ATOM 841 C CA . GLN A 1 108 ? 7.205 -5.792 4.039 1.00 94.50 108 GLN A CA 1
ATOM 842 C C . GLN A 1 108 ? 8.056 -4.508 3.923 1.00 94.50 108 GLN A C 1
ATOM 844 O O . GLN A 1 108 ? 9.290 -4.574 3.944 1.00 94.50 108 GLN A O 1
ATOM 849 N N . PRO A 1 109 ? 7.429 -3.324 3.772 1.00 93.88 109 PRO A N 1
ATOM 850 C CA . PRO A 1 109 ? 8.151 -2.061 3.694 1.00 93.88 109 PRO A CA 1
ATOM 851 C C . PRO A 1 109 ? 8.951 -1.809 4.978 1.00 93.88 109 PRO A C 1
ATOM 853 O O . PRO A 1 109 ? 8.415 -1.869 6.082 1.00 93.88 109 PRO A O 1
ATOM 856 N N . SER A 1 110 ? 10.238 -1.488 4.834 1.00 91.88 110 SER A N 1
ATOM 857 C CA . SER A 1 110 ? 11.122 -1.134 5.946 1.00 91.88 110 SER A CA 1
ATOM 858 C C . SER A 1 110 ? 12.045 0.004 5.535 1.00 91.88 110 SER A C 1
ATOM 860 O O . SER A 1 110 ? 12.772 -0.091 4.549 1.00 91.88 110 SER A O 1
ATOM 862 N N . LEU A 1 111 ? 12.038 1.095 6.306 1.00 87.62 111 LEU A N 1
ATOM 863 C CA . LEU A 1 111 ? 12.971 2.204 6.087 1.00 87.62 111 LEU A CA 1
ATOM 864 C C . LEU A 1 111 ? 14.402 1.853 6.512 1.00 87.62 111 LEU A C 1
ATOM 866 O O . LEU A 1 111 ? 15.342 2.437 5.977 1.00 87.62 111 LEU A O 1
ATOM 870 N N . ALA A 1 112 ? 14.557 0.927 7.463 1.00 93.12 112 ALA A N 1
ATOM 871 C CA . ALA A 1 112 ? 15.859 0.464 7.937 1.00 93.12 112 ALA A CA 1
ATOM 872 C C . ALA A 1 112 ? 16.479 -0.584 6.999 1.00 93.12 112 ALA A C 1
ATOM 874 O O . ALA A 1 112 ? 17.693 -0.602 6.835 1.00 93.12 112 ALA A O 1
ATOM 875 N N . GLU A 1 113 ? 15.644 -1.421 6.377 1.00 93.94 113 GLU A N 1
ATOM 876 C CA . GLU A 1 113 ? 16.047 -2.493 5.455 1.00 93.94 113 GLU A CA 1
ATOM 877 C C . GLU A 1 113 ? 15.245 -2.403 4.135 1.00 93.94 113 GLU A C 1
ATOM 879 O O . GLU A 1 113 ? 14.426 -3.284 3.839 1.00 93.94 113 GLU A O 1
ATOM 884 N N . PRO A 1 114 ? 15.420 -1.331 3.336 1.00 94.62 114 PRO A N 1
ATOM 885 C CA . PRO A 1 114 ? 14.689 -1.139 2.079 1.00 94.62 114 PRO A CA 1
ATOM 886 C C . PRO A 1 114 ? 14.920 -2.267 1.062 1.00 94.62 114 PRO A C 1
ATOM 888 O O . PRO A 1 114 ? 14.055 -2.526 0.226 1.00 94.62 114 PRO A O 1
ATOM 891 N N . GLU A 1 115 ? 16.050 -2.967 1.145 1.00 94.62 115 GLU A N 1
ATOM 892 C CA . GLU A 1 115 ? 16.408 -4.113 0.307 1.00 94.62 115 GLU A CA 1
ATOM 893 C C . GLU A 1 115 ? 15.329 -5.203 0.357 1.00 94.62 115 GLU A C 1
ATOM 895 O O . GLU A 1 115 ? 14.984 -5.773 -0.679 1.00 94.62 115 GLU A O 1
ATOM 900 N N . ARG A 1 116 ? 14.749 -5.466 1.538 1.00 94.31 116 ARG A N 1
ATOM 901 C CA . ARG A 1 116 ? 13.713 -6.498 1.711 1.00 94.31 116 ARG A CA 1
ATOM 902 C C . ARG A 1 116 ? 12.467 -6.184 0.901 1.00 94.31 116 ARG A C 1
ATOM 904 O O . ARG A 1 116 ? 11.984 -7.038 0.165 1.00 94.31 116 ARG A O 1
ATOM 911 N N . PHE A 1 117 ? 11.997 -4.943 0.980 1.00 96.62 117 PHE A N 1
ATOM 912 C CA . PHE A 1 117 ? 10.851 -4.476 0.205 1.00 96.62 117 PHE A CA 1
ATOM 913 C C . PHE A 1 117 ? 11.085 -4.618 -1.302 1.00 96.62 117 PHE A C 1
ATOM 915 O O . PHE A 1 117 ? 10.218 -5.089 -2.040 1.00 96.62 117 PHE A O 1
ATOM 922 N N . ILE A 1 118 ? 12.279 -4.241 -1.761 1.00 96.31 118 ILE A N 1
ATOM 923 C CA . ILE A 1 118 ? 12.655 -4.314 -3.176 1.00 96.31 118 ILE A CA 1
ATOM 924 C C . ILE A 1 118 ? 12.723 -5.775 -3.641 1.00 96.31 118 ILE A C 1
ATOM 926 O O . ILE A 1 118 ? 12.162 -6.111 -4.686 1.00 96.31 118 ILE A O 1
ATOM 930 N N . ALA A 1 119 ? 13.352 -6.652 -2.854 1.00 96.25 119 ALA A N 1
ATOM 931 C CA . ALA A 1 119 ? 13.438 -8.079 -3.152 1.00 96.25 119 ALA A CA 1
ATOM 932 C C . ALA A 1 119 ? 12.056 -8.744 -3.177 1.00 96.25 119 ALA A C 1
ATOM 934 O O . ALA A 1 119 ? 11.745 -9.476 -4.116 1.00 96.25 119 ALA A O 1
ATOM 935 N N . ASN A 1 120 ? 11.204 -8.449 -2.192 1.00 96.31 120 ASN A N 1
ATOM 936 C CA . ASN A 1 120 ? 9.853 -8.995 -2.111 1.00 96.31 120 ASN A CA 1
ATOM 937 C C . ASN A 1 120 ? 9.015 -8.605 -3.325 1.00 96.31 120 ASN A C 1
ATOM 939 O O . ASN A 1 120 ? 8.352 -9.462 -3.898 1.00 96.31 120 ASN A O 1
ATOM 943 N N . ARG A 1 121 ? 9.092 -7.353 -3.785 1.00 96.56 121 ARG A N 1
ATOM 944 C CA . ARG A 1 121 ? 8.389 -6.931 -5.005 1.00 96.56 121 ARG A CA 1
ATOM 945 C C . ARG A 1 121 ? 8.822 -7.709 -6.238 1.00 96.56 121 ARG A C 1
ATOM 947 O O . ARG A 1 121 ? 7.970 -8.183 -6.982 1.00 96.56 121 ARG A O 1
ATOM 954 N N . ILE A 1 122 ? 10.126 -7.899 -6.423 1.00 95.56 122 ILE A N 1
ATOM 955 C CA . ILE A 1 122 ? 10.657 -8.707 -7.529 1.00 95.56 122 ILE A CA 1
ATOM 956 C C . ILE A 1 122 ? 10.168 -10.158 -7.428 1.00 95.56 122 ILE A C 1
ATOM 958 O O . ILE A 1 122 ? 9.765 -10.749 -8.429 1.00 95.56 122 ILE A O 1
ATOM 962 N N . ASN A 1 123 ? 10.160 -10.732 -6.225 1.00 95.00 123 ASN A N 1
ATOM 963 C CA . ASN A 1 123 ? 9.676 -12.094 -6.004 1.00 95.00 123 ASN A CA 1
ATOM 964 C C . ASN A 1 123 ? 8.169 -12.223 -6.264 1.00 95.00 123 ASN A C 1
ATOM 966 O O . ASN A 1 123 ? 7.748 -13.194 -6.885 1.00 95.00 123 ASN A O 1
ATOM 970 N N . ILE A 1 124 ? 7.365 -11.234 -5.862 1.00 96.25 124 ILE A N 1
ATOM 971 C CA . ILE A 1 124 ? 5.926 -11.182 -6.153 1.00 96.25 124 ILE A CA 1
ATOM 972 C C . ILE A 1 124 ? 5.672 -11.081 -7.656 1.00 96.25 124 ILE A C 1
ATOM 974 O O . ILE A 1 124 ? 4.804 -11.782 -8.165 1.00 96.25 124 ILE A O 1
ATOM 978 N N . GLN A 1 125 ? 6.439 -10.269 -8.385 1.00 95.94 125 GLN A N 1
ATOM 979 C CA . GLN A 1 125 ? 6.328 -10.187 -9.845 1.00 95.94 125 GLN A CA 1
ATOM 980 C C . GLN A 1 125 ? 6.626 -11.537 -10.507 1.00 95.94 125 GLN A C 1
ATOM 982 O O . GLN A 1 125 ? 5.860 -11.988 -11.358 1.00 95.94 125 GLN A O 1
ATOM 987 N N . LYS A 1 126 ? 7.707 -12.206 -10.084 1.00 95.75 126 LYS A N 1
ATOM 988 C CA . LYS A 1 126 ? 8.066 -13.544 -10.577 1.00 95.75 126 LYS A CA 1
ATOM 989 C C . LYS A 1 126 ? 6.980 -14.572 -10.259 1.00 95.75 126 LYS A C 1
ATOM 991 O O . LYS A 1 126 ? 6.520 -15.256 -11.168 1.00 95.75 126 LYS A O 1
ATOM 996 N N . GLY A 1 127 ? 6.523 -14.622 -9.007 1.00 95.38 127 GLY A N 1
ATOM 997 C CA . GLY A 1 127 ? 5.452 -15.520 -8.578 1.00 95.38 127 GLY A CA 1
ATOM 998 C C . GLY A 1 127 ? 4.141 -15.249 -9.316 1.00 95.38 127 GLY A C 1
ATOM 999 O O . GLY A 1 127 ? 3.472 -16.177 -9.749 1.00 95.38 127 GLY A O 1
ATOM 1000 N N . GLY A 1 128 ? 3.791 -13.984 -9.545 1.00 96.88 128 GLY A N 1
ATOM 1001 C CA . GLY A 1 128 ? 2.602 -13.615 -10.307 1.00 96.88 128 GLY A CA 1
ATOM 1002 C C . GLY A 1 128 ? 2.592 -14.207 -11.713 1.00 96.88 128 GLY A C 1
ATOM 1003 O O . GLY A 1 128 ? 1.570 -14.736 -12.147 1.00 96.88 128 GLY A O 1
ATOM 1004 N N . ILE A 1 129 ? 3.741 -14.167 -12.392 1.00 96.50 129 ILE A N 1
ATOM 1005 C CA . ILE A 1 129 ? 3.916 -14.762 -13.720 1.00 96.50 129 ILE A CA 1
ATOM 1006 C C . ILE A 1 129 ? 3.859 -16.291 -13.631 1.00 96.50 129 ILE A C 1
ATOM 1008 O O . ILE A 1 129 ? 3.152 -16.919 -14.414 1.00 96.50 129 ILE A O 1
ATOM 1012 N N . GLU A 1 130 ? 4.574 -16.884 -12.674 1.00 95.56 130 GLU A N 1
ATOM 1013 C CA . GLU A 1 130 ? 4.664 -18.338 -12.493 1.00 95.56 130 GLU A CA 1
ATOM 1014 C C . GLU A 1 130 ? 3.302 -18.982 -12.195 1.00 95.56 130 GLU A C 1
ATOM 1016 O O . GLU A 1 130 ? 2.952 -20.000 -12.789 1.00 95.56 130 GLU A O 1
ATOM 1021 N N . PHE A 1 131 ? 2.507 -18.359 -11.324 1.00 94.94 131 PHE A N 1
ATOM 1022 C CA . PHE A 1 131 ? 1.173 -18.831 -10.949 1.00 94.94 131 PHE A CA 1
ATOM 1023 C C . PHE A 1 131 ? 0.058 -18.290 -11.859 1.00 94.94 131 PHE A C 1
ATOM 1025 O O . PHE A 1 131 ? -1.102 -18.656 -11.678 1.00 94.94 131 PHE A O 1
ATOM 1032 N N . GLY A 1 132 ? 0.381 -17.434 -12.836 1.00 96.12 132 GLY A N 1
ATOM 1033 C CA . GLY A 1 132 ? -0.592 -16.873 -13.780 1.00 96.12 132 GLY A CA 1
ATOM 1034 C C . GLY A 1 132 ? -1.621 -15.937 -13.138 1.00 96.12 132 GLY A C 1
ATOM 1035 O O . GLY A 1 132 ? -2.769 -15.899 -13.572 1.00 96.12 132 GLY A O 1
ATOM 1036 N N . VAL A 1 133 ? -1.227 -15.201 -12.096 1.00 96.19 133 VAL A N 1
ATOM 1037 C CA . VAL A 1 133 ? -2.109 -14.328 -11.295 1.00 96.19 133 VAL A CA 1
ATOM 1038 C C . VAL A 1 133 ? -1.757 -12.841 -11.370 1.00 96.19 133 VAL A C 1
ATOM 1040 O O . VAL A 1 133 ? -2.285 -12.032 -10.600 1.00 96.19 133 VAL A O 1
ATOM 1043 N N . THR A 1 134 ? -0.856 -12.466 -12.279 1.00 97.75 134 THR A N 1
ATOM 1044 C CA . THR A 1 134 ? -0.548 -11.061 -12.562 1.00 97.75 134 THR A CA 1
ATOM 1045 C C . THR A 1 134 ? -1.754 -10.369 -13.210 1.00 97.75 134 THR A C 1
ATOM 1047 O O . THR A 1 134 ? -2.179 -10.798 -14.283 1.00 97.75 134 THR A O 1
ATOM 1050 N N . PRO A 1 135 ? -2.271 -9.274 -12.626 1.00 97.44 135 PRO A N 1
ATOM 1051 C CA . PRO A 1 135 ? -3.367 -8.516 -13.215 1.00 97.44 135 PRO A CA 1
ATOM 1052 C C . PRO A 1 135 ? -2.982 -7.847 -14.537 1.00 97.44 135 PRO A C 1
ATOM 1054 O O . PRO A 1 135 ? -1.860 -7.344 -14.716 1.00 97.44 135 PRO A O 1
ATOM 1057 N N . SER A 1 136 ? -3.961 -7.773 -15.431 1.00 97.94 136 SER A N 1
ATOM 1058 C CA . SER A 1 136 ? -3.915 -7.026 -16.688 1.00 97.94 136 SER A CA 1
ATOM 1059 C C . SER A 1 136 ? -3.737 -5.512 -16.469 1.00 97.94 136 SER A C 1
ATOM 1061 O O . SER A 1 136 ? -3.689 -5.010 -15.344 1.00 97.94 136 SER A O 1
ATOM 1063 N N . ASN A 1 137 ? -3.564 -4.750 -17.554 1.00 97.81 137 ASN A N 1
ATOM 1064 C CA . ASN A 1 137 ? -3.570 -3.284 -17.468 1.00 97.81 137 ASN A CA 1
ATOM 1065 C C . ASN A 1 137 ? -4.947 -2.769 -17.053 1.00 97.81 137 ASN A C 1
ATOM 1067 O O . ASN A 1 137 ? -5.028 -1.994 -16.106 1.00 97.81 137 ASN A O 1
ATOM 1071 N N . ASP A 1 138 ? -5.998 -3.291 -17.677 1.00 98.25 138 ASP A N 1
ATOM 1072 C CA . ASP A 1 138 ? -7.382 -2.899 -17.425 1.00 98.25 138 ASP A CA 1
ATOM 1073 C C . ASP A 1 138 ? -7.786 -3.137 -15.962 1.00 98.25 138 ASP A C 1
ATOM 1075 O O . ASP A 1 138 ? -8.438 -2.296 -15.353 1.00 98.25 138 ASP A O 1
ATOM 1079 N N . GLU A 1 139 ? -7.356 -4.246 -15.347 1.00 98.00 139 GLU A N 1
ATOM 1080 C CA . GLU A 1 139 ? -7.621 -4.506 -13.923 1.00 98.00 139 GLU A CA 1
ATOM 1081 C C . GLU A 1 139 ? -6.934 -3.498 -12.997 1.00 98.00 139 GLU A C 1
ATOM 1083 O O . GLU A 1 139 ? -7.520 -3.072 -11.999 1.00 98.00 139 GLU A O 1
ATOM 1088 N N . VAL A 1 140 ? -5.698 -3.109 -13.322 1.00 98.50 140 VAL A N 1
ATOM 1089 C CA . VAL A 1 140 ? -4.953 -2.104 -12.555 1.00 98.50 140 VAL A CA 1
ATOM 1090 C C . VAL A 1 140 ? -5.609 -0.736 -12.699 1.00 98.50 140 VAL A C 1
ATOM 1092 O O . VAL A 1 140 ? -5.815 -0.060 -11.693 1.00 98.50 140 VAL A O 1
ATOM 1095 N N . GLU A 1 141 ? -5.959 -0.339 -13.921 1.00 97.56 141 GLU A N 1
ATOM 1096 C CA . GLU A 1 141 ? -6.641 0.928 -14.200 1.00 97.56 141 GLU A CA 1
ATOM 1097 C C . GLU A 1 141 ? -7.998 0.981 -13.495 1.00 97.56 141 GLU A C 1
ATOM 1099 O O . GLU A 1 141 ? -8.253 1.914 -12.737 1.00 97.56 141 GLU A O 1
ATOM 1104 N N . ASN A 1 142 ? -8.801 -0.079 -13.601 1.00 97.75 142 ASN A N 1
ATOM 1105 C CA . ASN A 1 142 ? -10.086 -0.171 -12.915 1.00 97.75 142 ASN A CA 1
ATOM 1106 C C . ASN A 1 142 ? -9.947 -0.055 -11.387 1.00 97.75 142 ASN A C 1
ATOM 1108 O O . ASN A 1 142 ? -10.757 0.604 -10.737 1.00 97.75 142 ASN A O 1
ATOM 1112 N N . PHE A 1 143 ? -8.913 -0.658 -10.789 1.00 98.06 143 PHE A N 1
ATOM 1113 C CA . PHE A 1 143 ? -8.655 -0.505 -9.355 1.00 98.06 143 PHE A CA 1
ATOM 1114 C C . PHE A 1 143 ? -8.256 0.932 -8.991 1.00 98.06 143 PHE A C 1
ATOM 1116 O O . PHE A 1 143 ? -8.733 1.479 -7.996 1.00 98.06 143 PHE A O 1
ATOM 1123 N N . VAL A 1 144 ? -7.404 1.567 -9.799 1.00 97.50 144 VAL A N 1
ATOM 1124 C CA . VAL A 1 144 ? -7.010 2.969 -9.604 1.00 97.50 144 VAL A CA 1
ATOM 1125 C C . VAL A 1 144 ? -8.233 3.887 -9.665 1.00 97.50 144 VAL A C 1
ATOM 1127 O O . VAL A 1 144 ? -8.401 4.719 -8.774 1.00 97.50 144 VAL A O 1
ATOM 1130 N N . GLU A 1 145 ? -9.093 3.714 -10.664 1.00 96.38 145 GLU A N 1
ATOM 1131 C CA . GLU A 1 145 ? -10.258 4.572 -10.893 1.00 96.38 145 GLU A CA 1
ATOM 1132 C C . GLU A 1 145 ? -11.376 4.341 -9.872 1.00 96.38 145 GLU A C 1
ATOM 1134 O O . GLU A 1 145 ? -11.936 5.291 -9.330 1.00 96.38 145 GLU A O 1
ATOM 1139 N N . THR A 1 146 ? -11.672 3.077 -9.569 1.00 96.19 146 THR A N 1
ATOM 1140 C CA . THR A 1 146 ? -12.816 2.710 -8.726 1.00 96.19 146 THR A CA 1
ATOM 1141 C C . THR A 1 146 ? -12.481 2.734 -7.238 1.00 96.19 146 THR A C 1
ATOM 1143 O O . THR A 1 146 ? -13.362 2.992 -6.422 1.00 96.19 146 THR A O 1
ATOM 1146 N N . VAL A 1 147 ? -11.232 2.450 -6.848 1.00 96.06 147 VAL A N 1
ATOM 1147 C CA . VAL A 1 147 ? -10.842 2.336 -5.430 1.00 96.06 147 VAL A CA 1
ATOM 1148 C C . VAL A 1 147 ? -9.960 3.496 -4.993 1.00 96.06 147 VAL A C 1
ATOM 1150 O O . VAL A 1 147 ? -10.206 4.076 -3.939 1.00 96.06 147 VAL A O 1
ATOM 1153 N N . LEU A 1 148 ? -8.922 3.844 -5.759 1.00 96.19 148 LEU A N 1
ATOM 1154 C CA . LEU A 1 148 ? -7.925 4.807 -5.275 1.00 96.19 148 LEU A CA 1
ATOM 1155 C C . LEU A 1 148 ? -8.320 6.267 -5.489 1.00 96.19 148 LEU A C 1
ATOM 1157 O O . LEU A 1 148 ? -7.996 7.116 -4.658 1.00 96.19 148 LEU A O 1
ATOM 1161 N N . PHE A 1 149 ? -9.004 6.552 -6.591 1.00 95.81 149 PHE A N 1
ATOM 1162 C CA . PHE A 1 149 ? -9.393 7.899 -6.999 1.00 95.81 149 PHE A CA 1
ATOM 1163 C C . PHE A 1 149 ? -10.874 7.937 -7.333 1.00 95.81 149 PHE A C 1
ATOM 1165 O O . PHE A 1 149 ? -11.263 8.247 -8.446 1.00 95.81 149 PHE A O 1
ATOM 1172 N N . THR A 1 150 ? -11.699 7.615 -6.348 1.00 94.56 150 THR A N 1
ATOM 1173 C CA . THR A 1 150 ? -13.152 7.655 -6.473 1.00 94.56 150 THR A CA 1
ATOM 1174 C C . THR A 1 150 ? -13.730 8.850 -5.724 1.00 94.56 150 THR A C 1
ATOM 1176 O O . THR A 1 150 ? -13.279 9.179 -4.624 1.00 94.56 150 THR A O 1
ATOM 1179 N N . ASP A 1 151 ? -14.759 9.472 -6.295 1.00 92.00 151 ASP A N 1
ATOM 1180 C CA . ASP A 1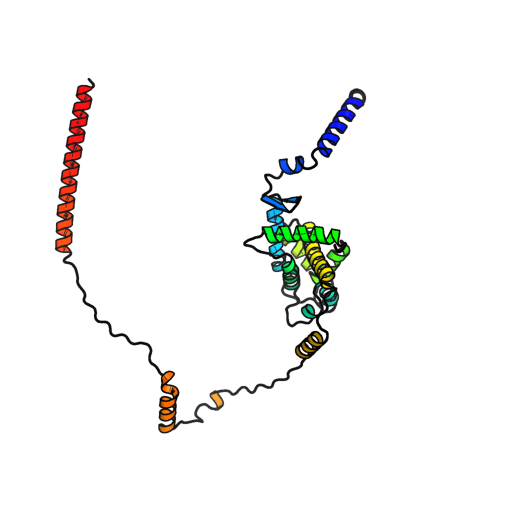 151 ? -15.578 10.468 -5.614 1.00 92.00 151 ASP A CA 1
ATOM 1181 C C . ASP A 1 151 ? -16.533 9.801 -4.601 1.00 92.00 151 ASP A C 1
ATOM 1183 O O . ASP A 1 151 ? -16.602 8.574 -4.474 1.00 92.00 151 ASP A O 1
ATOM 1187 N N . THR A 1 152 ? -17.306 10.611 -3.877 1.00 90.44 152 THR A N 1
ATOM 1188 C CA . THR A 1 152 ? -18.276 10.135 -2.874 1.00 90.44 152 THR A CA 1
ATOM 1189 C C . THR A 1 152 ? -19.442 9.330 -3.456 1.00 90.44 152 THR A C 1
ATOM 1191 O O . THR A 1 152 ? -20.146 8.660 -2.705 1.00 90.44 152 THR A O 1
ATOM 1194 N N . ASN A 1 153 ? -19.678 9.414 -4.767 1.00 90.50 153 ASN A N 1
ATOM 1195 C CA . ASN A 1 153 ? -20.727 8.685 -5.481 1.00 90.50 153 ASN A CA 1
ATOM 1196 C C . ASN A 1 153 ? -20.193 7.396 -6.135 1.00 90.50 153 ASN A C 1
ATOM 1198 O O . ASN A 1 153 ? -20.969 6.605 -6.676 1.00 90.50 153 ASN A O 1
ATOM 1202 N N . GLY A 1 154 ? -18.879 7.177 -6.088 1.00 89.06 154 GLY A N 1
ATOM 1203 C CA . GLY A 1 154 ? -18.212 6.025 -6.679 1.00 89.06 154 GLY A CA 1
ATOM 1204 C C . GLY A 1 154 ? -17.825 6.199 -8.145 1.00 89.06 154 GLY A C 1
ATOM 1205 O O . GLY A 1 154 ? -17.586 5.204 -8.826 1.00 89.06 154 GLY A O 1
ATOM 1206 N N . ASN A 1 155 ? -17.821 7.433 -8.657 1.00 94.00 155 ASN A N 1
ATOM 1207 C CA . ASN A 1 155 ? -17.303 7.733 -9.990 1.00 94.00 155 ASN A CA 1
ATOM 1208 C C . ASN A 1 155 ? -15.814 8.069 -9.910 1.00 94.00 155 ASN A C 1
ATOM 1210 O O . ASN A 1 155 ? -15.334 8.560 -8.890 1.00 94.00 155 ASN A O 1
ATOM 1214 N N . PHE A 1 156 ? -15.098 7.887 -11.017 1.0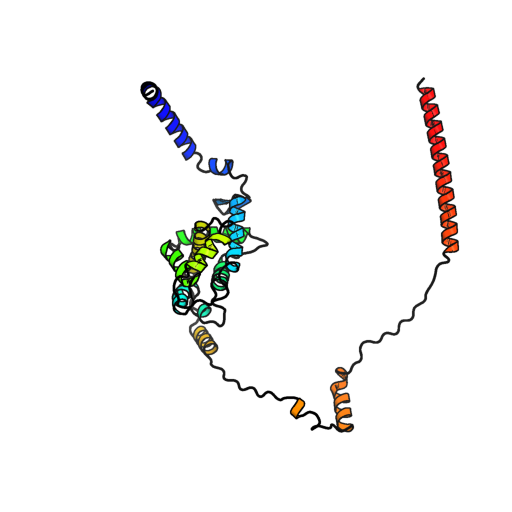0 96.12 156 PHE A N 1
ATOM 1215 C CA . PHE A 1 156 ? -13.691 8.255 -11.093 1.00 96.12 156 PHE A CA 1
ATOM 1216 C C . PHE A 1 156 ? -13.479 9.766 -10.895 1.00 96.12 156 PHE A C 1
ATOM 1218 O O . PHE A 1 156 ? -13.948 10.596 -11.679 1.00 96.12 156 PHE A O 1
ATOM 1225 N N . ASP A 1 157 ? -12.719 10.118 -9.862 1.00 95.88 157 ASP A N 1
ATOM 1226 C CA . ASP A 1 157 ? -12.271 11.474 -9.571 1.00 95.88 157 ASP A CA 1
ATOM 1227 C C . ASP A 1 157 ? -11.027 11.814 -10.411 1.00 95.88 157 ASP A C 1
ATOM 1229 O O . ASP A 1 157 ? -9.867 11.748 -9.977 1.00 95.88 157 ASP A O 1
ATOM 1233 N N . GLN A 1 158 ? -11.293 12.193 -11.662 1.00 95.81 158 GLN A N 1
ATOM 1234 C CA . GLN A 1 158 ? -10.273 12.596 -12.629 1.00 95.81 158 GLN A CA 1
ATOM 1235 C C . GLN A 1 158 ? -9.430 13.783 -12.135 1.00 95.81 158 GLN A C 1
ATOM 1237 O O . GLN A 1 158 ? -8.237 13.869 -12.454 1.00 95.81 158 GLN A O 1
ATOM 1242 N N . GLU A 1 159 ? -10.025 14.725 -11.397 1.00 94.62 159 GLU A N 1
ATOM 1243 C CA . GLU A 1 159 ? -9.317 15.908 -10.908 1.00 94.62 159 GLU A CA 1
ATOM 1244 C C . GLU A 1 159 ? -8.301 15.516 -9.831 1.00 94.62 159 GLU A C 1
ATOM 1246 O O . GLU A 1 159 ? -7.116 15.862 -9.950 1.00 94.62 159 GLU A O 1
ATOM 1251 N N . ALA A 1 160 ? -8.723 14.731 -8.834 1.00 93.38 160 ALA A N 1
ATOM 1252 C CA . ALA A 1 160 ? -7.835 14.214 -7.799 1.00 93.38 160 ALA A CA 1
ATOM 1253 C C . ALA A 1 160 ? -6.700 13.375 -8.400 1.00 93.38 160 ALA A C 1
ATOM 1255 O O . ALA A 1 160 ? -5.529 13.593 -8.063 1.00 93.38 160 ALA A O 1
ATOM 1256 N N . TYR A 1 161 ? -7.014 12.486 -9.348 1.00 95.00 161 TYR A N 1
ATOM 1257 C CA . TYR A 1 161 ? -6.007 11.687 -10.048 1.00 95.00 161 TYR A CA 1
ATOM 1258 C C . TYR A 1 161 ? -5.001 12.561 -10.811 1.00 95.00 161 TYR A C 1
ATOM 1260 O O . TYR A 1 161 ? -3.781 12.387 -10.709 1.00 95.00 161 TYR A O 1
ATOM 1268 N N . THR A 1 162 ? -5.484 13.565 -11.543 1.00 94.12 162 THR A N 1
ATOM 1269 C CA . THR A 1 162 ? -4.626 14.483 -12.307 1.00 94.12 162 THR A CA 1
ATOM 1270 C C . THR A 1 162 ? -3.712 15.298 -11.386 1.00 94.12 162 THR A C 1
ATOM 1272 O O . THR A 1 162 ? -2.528 15.491 -11.679 1.00 94.12 162 THR A O 1
ATOM 1275 N N . ASN A 1 163 ? -4.228 15.766 -10.251 1.00 92.50 163 ASN A N 1
ATOM 1276 C CA . ASN A 1 163 ? -3.448 16.519 -9.270 1.00 92.50 163 ASN A CA 1
ATOM 1277 C C . ASN A 1 163 ? -2.375 15.646 -8.599 1.00 92.50 163 ASN A C 1
ATOM 1279 O O . ASN A 1 163 ? -1.232 16.088 -8.412 1.00 92.50 163 ASN A O 1
ATOM 1283 N N . PHE A 1 164 ? -2.711 14.391 -8.300 1.00 92.56 164 PHE A N 1
ATOM 1284 C CA . PHE A 1 164 ? -1.775 13.404 -7.772 1.00 92.56 164 PHE A CA 1
ATOM 1285 C C . PHE A 1 164 ? -0.641 13.105 -8.764 1.00 92.56 164 PHE A C 1
ATOM 1287 O O . PHE A 1 164 ? 0.541 13.261 -8.432 1.00 92.56 164 PHE A O 1
ATOM 1294 N N . THR A 1 165 ? -0.983 12.760 -10.008 1.00 91.62 165 THR A N 1
ATOM 1295 C CA . THR A 1 165 ? -0.004 12.372 -11.038 1.00 91.62 165 THR A CA 1
ATOM 1296 C C . THR A 1 165 ? 0.986 13.488 -11.379 1.00 91.62 165 THR A C 1
ATOM 1298 O O . THR A 1 165 ? 2.177 13.216 -11.550 1.00 91.62 165 THR A O 1
ATOM 1301 N N . LYS A 1 166 ? 0.539 14.752 -11.401 1.00 88.88 166 LYS A N 1
ATOM 1302 C CA . LYS A 1 166 ? 1.400 15.920 -11.670 1.00 88.88 166 LYS A CA 1
ATOM 1303 C C . LYS A 1 166 ? 2.459 16.172 -10.599 1.00 88.88 166 LYS A C 1
ATOM 1305 O O . LYS A 1 166 ? 3.505 16.740 -10.903 1.00 88.88 166 LYS A O 1
ATOM 1310 N N . SER A 1 167 ? 2.184 15.812 -9.347 1.00 80.31 167 SER A N 1
ATOM 1311 C CA . SER A 1 167 ? 2.922 16.360 -8.202 1.00 80.31 167 SER A CA 1
ATOM 1312 C C . SER A 1 167 ? 3.589 15.317 -7.306 1.00 80.31 167 SER A C 1
ATOM 1314 O O . SER A 1 167 ? 4.404 15.695 -6.461 1.00 80.31 167 SER A O 1
ATOM 1316 N N . ARG A 1 168 ? 3.261 14.026 -7.456 1.00 81.31 168 ARG A N 1
ATOM 1317 C CA . ARG A 1 168 ? 3.706 12.966 -6.531 1.00 81.31 168 ARG A CA 1
ATOM 1318 C C . ARG A 1 168 ? 4.499 11.829 -7.179 1.00 81.31 168 ARG A C 1
ATOM 1320 O O . ARG A 1 168 ? 5.087 11.034 -6.455 1.00 81.31 168 ARG A O 1
ATOM 1327 N N . LEU A 1 169 ? 4.574 11.754 -8.514 1.00 86.38 169 LEU A N 1
ATOM 1328 C CA . LEU A 1 169 ? 5.078 10.551 -9.199 1.00 86.38 169 LEU A CA 1
ATOM 1329 C C . LEU A 1 169 ? 6.508 10.629 -9.758 1.00 86.38 169 LEU A C 1
ATOM 1331 O O . LEU A 1 169 ? 7.052 9.610 -10.186 1.00 86.38 169 LEU A O 1
ATOM 1335 N N . SER A 1 170 ? 7.148 11.802 -9.762 1.00 83.81 170 SER A N 1
ATOM 1336 C CA . SER A 1 170 ? 8.456 11.987 -10.423 1.00 83.81 170 SER A CA 1
ATOM 1337 C C . SER A 1 170 ? 9.527 11.002 -9.919 1.00 83.81 170 SER A C 1
ATOM 1339 O O . SER A 1 170 ? 10.187 10.320 -10.704 1.00 83.81 170 SER A O 1
ATOM 1341 N N . ASN A 1 171 ? 9.629 10.840 -8.597 1.00 86.75 171 ASN A N 1
ATOM 1342 C CA . ASN A 1 171 ? 10.679 10.036 -7.962 1.00 86.75 171 ASN A CA 1
ATOM 1343 C C . ASN A 1 171 ? 10.441 8.522 -8.038 1.00 86.75 171 ASN A C 1
ATOM 1345 O O . ASN A 1 171 ? 11.336 7.755 -7.695 1.00 86.75 171 ASN A O 1
ATOM 1349 N N . ILE A 1 172 ? 9.265 8.094 -8.499 1.00 90.00 172 ILE A N 1
ATOM 1350 C CA . ILE A 1 172 ? 8.895 6.678 -8.611 1.00 90.00 172 ILE A CA 1
ATOM 1351 C C . ILE A 1 172 ? 8.770 6.208 -10.063 1.00 90.00 172 ILE A C 1
ATOM 1353 O O . ILE A 1 172 ? 8.358 5.083 -10.305 1.00 90.00 172 ILE A O 1
ATOM 1357 N N . GLY A 1 173 ? 9.141 7.046 -11.039 1.00 89.81 173 GLY A N 1
ATOM 1358 C CA . GLY A 1 173 ? 9.076 6.690 -12.461 1.00 89.81 173 GLY A CA 1
ATOM 1359 C C . GLY A 1 173 ? 7.771 7.080 -13.161 1.00 89.81 173 GLY A C 1
ATOM 1360 O O . GLY A 1 173 ? 7.451 6.510 -14.203 1.00 89.81 173 GLY A O 1
ATOM 1361 N N . GLY A 1 174 ? 7.030 8.053 -12.626 1.00 92.62 174 GLY A N 1
ATOM 1362 C CA . GLY A 1 174 ? 5.807 8.568 -13.240 1.00 92.62 174 GLY A CA 1
ATOM 1363 C C . GLY A 1 174 ? 4.635 7.589 -13.154 1.00 92.62 174 GLY A C 1
ATOM 1364 O O . GLY A 1 174 ? 4.602 6.703 -12.302 1.00 92.62 174 GLY A O 1
ATOM 1365 N N . ILE A 1 175 ? 3.673 7.751 -14.065 1.00 93.56 175 ILE A N 1
ATOM 1366 C CA . ILE A 1 175 ? 2.480 6.895 -14.154 1.00 93.56 175 ILE A CA 1
ATOM 1367 C C . ILE A 1 175 ? 2.845 5.408 -14.334 1.00 93.56 175 ILE A C 1
ATOM 1369 O O . ILE A 1 175 ? 2.276 4.589 -13.616 1.00 93.56 175 ILE A O 1
ATOM 1373 N N . PRO A 1 176 ? 3.824 5.018 -15.183 1.00 93.88 176 PRO A N 1
ATOM 1374 C CA . PRO A 1 176 ? 4.205 3.609 -15.301 1.00 93.88 176 PRO A CA 1
ATOM 1375 C C . PRO A 1 176 ? 4.709 3.012 -13.984 1.00 93.88 176 PRO A C 1
ATOM 1377 O O . PRO A 1 176 ? 4.353 1.890 -13.641 1.00 93.88 176 PRO A O 1
ATOM 1380 N N . GLY A 1 177 ? 5.508 3.766 -13.224 1.00 93.94 177 GLY A N 1
ATOM 1381 C CA . GLY A 1 177 ? 5.998 3.325 -11.918 1.00 93.94 177 GLY A CA 1
ATOM 1382 C C . GLY A 1 177 ? 4.881 3.158 -10.888 1.00 93.94 177 GLY A C 1
ATOM 1383 O O . GLY A 1 177 ? 4.854 2.161 -10.170 1.00 93.94 177 GLY A O 1
ATOM 1384 N N . PHE A 1 178 ? 3.923 4.089 -10.876 1.00 96.31 178 PHE A N 1
ATOM 1385 C CA . PHE A 1 178 ? 2.716 3.999 -10.055 1.00 96.31 178 PHE A CA 1
ATOM 1386 C C . PHE A 1 178 ? 1.884 2.756 -10.397 1.00 96.31 178 PHE A C 1
ATOM 1388 O O . PHE A 1 178 ? 1.636 1.929 -9.523 1.00 96.31 178 PHE A O 1
ATOM 1395 N N . ASN A 1 179 ? 1.525 2.574 -11.670 1.00 96.81 179 ASN A N 1
ATOM 1396 C CA . ASN A 1 179 ? 0.702 1.445 -12.109 1.00 96.81 179 ASN A CA 1
ATOM 1397 C C . ASN A 1 179 ? 1.408 0.101 -11.880 1.00 96.81 179 ASN A C 1
ATOM 1399 O O . ASN A 1 179 ? 0.764 -0.868 -11.486 1.00 96.81 179 ASN A O 1
ATOM 1403 N N . ASN A 1 180 ? 2.730 0.033 -12.066 1.00 96.69 180 ASN A N 1
ATOM 1404 C CA . ASN A 1 180 ? 3.500 -1.171 -11.751 1.00 96.69 180 ASN A CA 1
ATOM 1405 C C . ASN A 1 180 ? 3.480 -1.489 -10.257 1.00 96.69 180 ASN A C 1
ATOM 1407 O O . ASN A 1 180 ? 3.338 -2.647 -9.888 1.00 96.69 180 ASN A O 1
ATOM 1411 N N . TYR A 1 181 ? 3.562 -0.482 -9.391 1.00 97.44 181 TYR A N 1
ATOM 1412 C CA . TYR A 1 181 ? 3.436 -0.717 -7.959 1.00 97.44 181 TYR A CA 1
ATOM 1413 C C . TYR A 1 181 ? 2.038 -1.210 -7.572 1.00 97.44 181 TYR A C 1
ATOM 1415 O O . TYR A 1 181 ? 1.931 -2.185 -6.835 1.00 97.44 181 TYR A O 1
ATOM 1423 N N . ILE A 1 182 ? 0.970 -0.614 -8.114 1.00 98.31 182 ILE A N 1
ATOM 1424 C CA . ILE A 1 182 ? -0.394 -1.119 -7.888 1.00 98.31 182 ILE A CA 1
ATOM 1425 C C . ILE A 1 182 ? -0.532 -2.559 -8.399 1.00 98.31 182 ILE A C 1
ATOM 1427 O O . ILE A 1 182 ? -1.076 -3.407 -7.693 1.00 98.31 182 ILE A O 1
ATOM 1431 N N . ARG A 1 183 ? 0.036 -2.879 -9.568 1.00 98.56 183 ARG A N 1
ATOM 1432 C CA . ARG A 1 183 ? 0.096 -4.255 -10.077 1.00 98.56 183 ARG A CA 1
ATOM 1433 C C . ARG A 1 183 ? 0.790 -5.204 -9.105 1.00 98.56 183 ARG A C 1
ATOM 1435 O O . ARG A 1 183 ? 0.270 -6.295 -8.881 1.00 98.56 183 ARG A O 1
ATOM 1442 N N . ASP A 1 184 ? 1.923 -4.809 -8.526 1.00 98.25 184 ASP A N 1
ATOM 1443 C CA . ASP A 1 184 ? 2.646 -5.626 -7.543 1.00 98.25 184 ASP A CA 1
ATOM 1444 C C . ASP A 1 184 ? 1.758 -5.929 -6.327 1.00 98.25 184 ASP A C 1
ATOM 1446 O O . ASP A 1 184 ? 1.683 -7.074 -5.882 1.00 98.25 184 ASP A O 1
ATOM 1450 N N . LEU A 1 185 ? 1.034 -4.924 -5.826 1.00 98.31 185 LEU A N 1
ATOM 1451 C CA . LEU A 1 185 ? 0.127 -5.079 -4.687 1.00 98.31 185 LEU A CA 1
ATOM 1452 C C . LEU A 1 185 ? -1.027 -6.037 -4.985 1.00 98.31 185 LEU A C 1
ATOM 1454 O O . LEU A 1 185 ? -1.292 -6.948 -4.202 1.00 98.31 185 LEU A O 1
ATOM 1458 N N . LEU A 1 186 ? -1.700 -5.856 -6.121 1.00 98.38 186 LEU A N 1
ATOM 1459 C CA . LEU A 1 186 ? -2.803 -6.721 -6.539 1.00 98.38 186 LEU A CA 1
ATOM 1460 C C . LEU A 1 186 ? -2.316 -8.155 -6.807 1.00 98.38 186 LEU A C 1
ATOM 1462 O O . LEU A 1 186 ? -2.974 -9.115 -6.407 1.00 98.38 186 LEU A O 1
ATOM 1466 N N . THR A 1 187 ? -1.124 -8.307 -7.394 1.00 98.25 187 THR A N 1
ATOM 1467 C CA . THR A 1 187 ? -0.471 -9.613 -7.579 1.00 98.25 187 THR A CA 1
ATOM 1468 C C . THR A 1 187 ? -0.213 -10.290 -6.234 1.00 98.25 187 THR A C 1
ATOM 1470 O O . THR A 1 187 ? -0.505 -11.475 -6.088 1.00 98.25 187 THR A O 1
ATOM 1473 N N . ALA A 1 188 ? 0.276 -9.553 -5.230 1.00 97.31 188 ALA A N 1
ATOM 1474 C CA . ALA A 1 188 ? 0.488 -10.095 -3.889 1.00 97.31 188 ALA A CA 1
ATOM 1475 C C . ALA A 1 188 ? -0.820 -10.580 -3.243 1.00 97.31 188 ALA A C 1
ATOM 1477 O O . ALA A 1 188 ? -0.848 -11.672 -2.676 1.00 97.31 188 ALA A O 1
ATOM 1478 N N . GLN A 1 189 ? -1.914 -9.822 -3.387 1.00 95.62 189 GLN A N 1
ATOM 1479 C CA . GLN A 1 189 ? -3.230 -10.257 -2.902 1.00 95.62 189 GLN A CA 1
ATOM 1480 C C . GLN A 1 189 ? -3.709 -11.522 -3.624 1.00 95.62 189 GLN A C 1
ATOM 1482 O O . GLN A 1 189 ? -4.201 -12.451 -2.986 1.00 95.62 189 GLN A O 1
ATOM 1487 N N . ASN A 1 190 ? -3.540 -11.600 -4.945 1.00 95.19 190 ASN A N 1
ATOM 1488 C CA . ASN A 1 190 ? -3.945 -12.781 -5.706 1.00 95.19 190 ASN A CA 1
ATOM 1489 C C . ASN A 1 190 ? -3.110 -14.018 -5.348 1.00 95.19 190 ASN A C 1
ATOM 1491 O O . ASN A 1 190 ? -3.675 -15.094 -5.158 1.00 95.19 190 ASN A O 1
ATOM 1495 N N . LEU A 1 191 ? -1.791 -13.867 -5.181 1.00 94.75 191 LEU A N 1
ATOM 1496 C CA . LEU A 1 191 ? -0.921 -14.942 -4.696 1.00 94.75 191 LEU A CA 1
ATOM 1497 C C . LEU A 1 191 ? -1.345 -15.416 -3.304 1.00 94.75 191 LEU A C 1
ATOM 1499 O O . LEU A 1 191 ? -1.474 -16.619 -3.092 1.00 94.75 191 LEU A O 1
ATOM 1503 N N . SER A 1 192 ? -1.624 -14.490 -2.382 1.00 91.00 192 SER A N 1
ATOM 1504 C CA . SER A 1 192 ? -2.109 -14.817 -1.036 1.00 91.00 192 SER A CA 1
ATOM 1505 C C . SER A 1 192 ? -3.380 -15.671 -1.086 1.00 91.00 192 SER A C 1
ATOM 1507 O O . SER A 1 192 ? -3.449 -16.718 -0.445 1.00 91.00 192 SER A O 1
ATOM 1509 N N . LYS A 1 193 ? -4.352 -15.304 -1.932 1.00 88.12 193 LYS A N 1
ATOM 1510 C CA . LYS A 1 193 ? -5.581 -16.091 -2.120 1.00 88.12 193 LYS A CA 1
ATOM 1511 C C . LYS A 1 193 ? -5.329 -17.464 -2.730 1.00 88.12 193 LYS A C 1
ATOM 1513 O O . LYS A 1 193 ? -5.960 -18.423 -2.308 1.00 88.12 193 LYS A O 1
ATOM 1518 N N . VAL A 1 194 ? -4.448 -17.579 -3.725 1.00 88.88 194 VAL A N 1
ATOM 1519 C CA . VAL A 1 194 ? -4.152 -18.878 -4.354 1.00 88.88 194 VAL A CA 1
ATOM 1520 C C . VAL A 1 194 ? -3.457 -19.812 -3.367 1.00 88.88 194 VAL A C 1
ATOM 1522 O O . VAL A 1 194 ? -3.824 -20.980 -3.271 1.00 88.88 194 VAL A O 1
ATOM 1525 N N . LEU A 1 195 ? -2.500 -19.295 -2.596 1.00 86.12 195 LEU A N 1
ATOM 1526 C CA . LEU A 1 195 ? -1.776 -20.072 -1.590 1.00 86.12 195 LEU A CA 1
ATOM 1527 C C . LEU A 1 195 ? -2.652 -20.400 -0.369 1.00 86.12 195 LEU A C 1
ATOM 1529 O O . LEU A 1 195 ? -2.527 -21.478 0.206 1.00 86.12 195 LEU A O 1
ATOM 1533 N N . GLY A 1 196 ? -3.551 -19.489 0.011 1.00 80.31 196 GLY A N 1
ATOM 1534 C CA . GLY A 1 196 ? -4.463 -19.639 1.145 1.00 80.31 196 GLY A CA 1
ATOM 1535 C C . GLY A 1 196 ? -5.785 -20.336 0.821 1.00 80.31 196 GLY A C 1
ATOM 1536 O O . GLY A 1 196 ? -6.448 -20.809 1.734 1.00 80.31 196 GLY A O 1
ATOM 1537 N N . GLY A 1 197 ? -6.174 -20.456 -0.451 1.00 72.19 197 GLY A N 1
ATOM 1538 C CA . GLY A 1 197 ? -7.500 -20.939 -0.863 1.00 72.19 197 GLY A CA 1
ATOM 1539 C C . GLY A 1 197 ? -7.800 -22.399 -0.505 1.00 72.19 197 GLY A C 1
ATOM 1540 O O . GLY A 1 197 ? -8.958 -22.807 -0.518 1.00 72.19 197 GLY A O 1
ATOM 1541 N N . GLY A 1 198 ? -6.773 -23.184 -0.163 1.00 67.38 198 GLY A N 1
ATOM 1542 C CA . GLY A 1 198 ? -6.921 -24.540 0.377 1.00 67.38 198 GLY A CA 1
ATOM 1543 C C . GLY A 1 198 ? -7.046 -24.608 1.904 1.00 67.38 198 GLY A C 1
ATOM 1544 O O . GLY A 1 198 ? -7.266 -25.690 2.446 1.00 67.38 198 GLY A O 1
ATOM 1545 N N . ILE A 1 199 ? -6.886 -23.483 2.603 1.00 72.62 199 ILE A N 1
ATOM 1546 C CA . ILE A 1 199 ? -6.937 -23.388 4.061 1.00 72.62 199 ILE A CA 1
ATOM 1547 C C . ILE A 1 199 ? -8.304 -22.811 4.428 1.00 72.62 199 ILE A C 1
ATOM 1549 O O . ILE A 1 199 ? -8.549 -21.619 4.277 1.00 72.62 199 ILE A O 1
ATOM 1553 N N . SER A 1 200 ? -9.208 -23.668 4.902 1.00 66.56 200 SER A N 1
ATOM 1554 C CA . SER A 1 200 ? -10.447 -23.216 5.537 1.00 66.56 200 SER A CA 1
ATOM 1555 C C . SER A 1 200 ? -10.225 -23.134 7.037 1.00 66.56 200 SER A C 1
ATOM 1557 O O . SER A 1 200 ? -9.689 -24.063 7.645 1.00 66.56 200 SER A O 1
ATOM 1559 N N . THR A 1 201 ? -10.690 -22.051 7.641 1.00 67.44 201 THR A N 1
ATOM 1560 C CA . THR A 1 201 ? -10.943 -22.000 9.078 1.00 67.44 201 THR A CA 1
ATOM 1561 C C . THR A 1 201 ? -12.030 -23.014 9.445 1.00 67.44 201 THR A C 1
ATOM 1563 O O . THR A 1 201 ? -12.859 -23.406 8.611 1.00 67.44 201 THR A O 1
ATOM 1566 N N . GLU A 1 202 ? -11.992 -23.509 10.682 1.00 81.12 202 GLU A N 1
ATOM 1567 C CA . GLU A 1 202 ? -13.027 -24.403 11.190 1.00 81.12 202 GLU A CA 1
ATOM 1568 C C . GLU A 1 202 ? -14.366 -23.657 11.225 1.00 81.12 202 GLU A C 1
ATOM 1570 O O . GLU A 1 202 ? -14.463 -22.537 11.729 1.00 81.12 202 GLU A O 1
ATOM 1575 N N . LYS A 1 203 ? -15.412 -24.280 10.673 1.00 82.06 203 LYS A N 1
ATOM 1576 C CA . LYS A 1 203 ? -16.730 -23.654 10.501 1.00 82.06 203 LYS A CA 1
ATOM 1577 C C . LYS A 1 203 ? -17.326 -23.141 11.815 1.00 82.06 203 LYS A C 1
ATOM 1579 O O . LYS A 1 203 ? -18.024 -22.129 11.809 1.00 82.06 203 LYS A O 1
ATOM 1584 N N . ASP A 1 204 ? -17.065 -23.841 12.915 1.00 85.69 204 ASP A N 1
ATOM 1585 C CA . ASP A 1 204 ? -17.568 -23.461 14.232 1.00 85.69 204 ASP A CA 1
ATOM 1586 C C . ASP A 1 204 ? -16.864 -22.198 14.753 1.00 85.69 204 ASP A C 1
ATOM 1588 O O . ASP A 1 204 ? -17.536 -21.301 15.256 1.00 85.69 204 ASP A O 1
ATOM 1592 N N . THR A 1 205 ? -15.554 -22.056 14.515 1.00 79.88 205 THR A N 1
ATOM 1593 C CA . THR A 1 205 ? -14.799 -20.830 14.830 1.00 79.88 205 THR A CA 1
ATOM 1594 C C . THR A 1 205 ? -15.277 -19.633 14.011 1.00 79.88 205 THR A C 1
ATOM 1596 O O . THR A 1 205 ? -15.457 -18.549 14.560 1.00 79.88 205 THR A O 1
ATOM 1599 N N . GLU A 1 206 ? -15.522 -19.810 12.708 1.00 80.25 206 GLU A N 1
ATOM 1600 C CA . GLU A 1 206 ? -16.067 -18.735 11.862 1.00 80.25 206 GLU A CA 1
ATOM 1601 C C . GLU A 1 206 ? -17.449 -18.286 12.324 1.00 80.25 206 GLU A C 1
ATOM 1603 O O . GLU A 1 206 ? -17.733 -17.091 12.381 1.00 80.25 206 GLU A O 1
ATOM 1608 N N . ARG A 1 207 ? -18.316 -19.237 12.687 1.00 84.25 207 ARG A N 1
ATOM 1609 C CA . ARG A 1 207 ? -19.646 -18.912 13.202 1.00 84.25 207 ARG A CA 1
ATOM 1610 C C . ARG A 1 207 ? -19.559 -18.140 14.518 1.00 84.25 207 ARG A C 1
ATOM 1612 O O . ARG A 1 207 ? -20.249 -17.139 14.653 1.00 84.25 207 ARG A O 1
ATOM 1619 N N . GLU A 1 208 ? -18.700 -18.556 15.445 1.00 85.44 208 GLU A N 1
ATOM 1620 C CA . GLU A 1 208 ? -18.497 -17.841 16.711 1.00 85.44 208 GLU A CA 1
ATOM 1621 C C . GLU A 1 208 ? -17.969 -16.415 16.482 1.00 85.44 208 GLU A C 1
ATOM 1623 O O . GLU A 1 208 ? -18.500 -15.457 17.046 1.00 85.44 208 GLU A O 1
ATOM 1628 N N . LEU A 1 209 ? -16.978 -16.245 15.598 1.00 80.56 209 LEU A N 1
ATOM 1629 C CA . LEU A 1 209 ? -16.462 -14.923 15.226 1.00 80.56 209 LEU A CA 1
ATOM 1630 C C . LEU A 1 209 ? -17.532 -14.049 14.564 1.00 80.56 209 LEU A C 1
ATOM 1632 O O . LEU A 1 209 ? -17.625 -12.861 14.881 1.00 80.56 209 LEU A O 1
ATOM 1636 N N . PHE A 1 210 ? -18.337 -14.618 13.664 1.00 82.81 210 PHE A N 1
ATOM 1637 C CA . PHE A 1 210 ? -19.450 -13.921 13.023 1.00 82.81 210 PHE A CA 1
ATOM 1638 C C . PHE A 1 210 ? -20.489 -13.466 14.051 1.00 82.81 210 PHE A C 1
ATOM 1640 O O . PHE A 1 210 ? -20.882 -12.298 14.042 1.00 82.81 210 PHE A O 1
ATOM 1647 N N . ASP A 1 211 ? -20.894 -14.360 14.956 1.00 86.50 211 ASP A N 1
ATOM 1648 C CA . ASP A 1 211 ? -21.877 -14.070 15.998 1.00 86.50 211 ASP A CA 1
ATOM 1649 C C . ASP A 1 211 ? -21.377 -12.946 16.918 1.00 86.50 211 ASP A C 1
ATOM 1651 O O . ASP A 1 211 ? -22.135 -12.021 17.197 1.00 86.50 211 ASP A O 1
ATOM 1655 N N . ILE A 1 212 ? -20.094 -12.958 17.310 1.00 83.88 212 ILE A N 1
ATOM 1656 C CA . ILE A 1 212 ? -19.461 -11.883 18.097 1.00 83.88 212 ILE A CA 1
ATOM 1657 C C . ILE A 1 212 ? -19.412 -10.564 17.310 1.00 83.88 212 ILE A C 1
ATOM 1659 O O . ILE A 1 212 ? -19.742 -9.511 17.854 1.00 83.88 212 ILE A O 1
ATOM 1663 N N . GLN A 1 213 ? -19.004 -10.587 16.035 1.00 76.81 213 GLN A N 1
ATOM 1664 C CA . GLN A 1 213 ? -18.878 -9.368 15.222 1.00 76.81 213 GLN A CA 1
ATOM 1665 C C . GLN A 1 213 ? -20.222 -8.709 14.915 1.00 76.81 213 GLN A C 1
ATOM 1667 O O . GLN A 1 213 ? -20.300 -7.482 14.834 1.00 76.81 213 GLN A O 1
ATOM 1672 N N . LYS A 1 214 ? -21.270 -9.510 14.700 1.00 80.81 214 LYS A N 1
ATOM 1673 C CA . LYS A 1 214 ? -22.621 -9.019 14.402 1.00 80.81 214 LYS A CA 1
ATOM 1674 C C . LYS A 1 214 ? -23.479 -8.873 15.662 1.00 80.81 214 LYS A C 1
ATOM 1676 O O . LYS A 1 214 ? -24.650 -8.512 15.556 1.00 80.81 214 LYS A O 1
ATOM 1681 N N . GLN A 1 215 ? -22.917 -9.122 16.846 1.00 84.31 215 GLN A N 1
ATOM 1682 C CA . GLN A 1 215 ? -23.610 -8.921 18.108 1.00 84.31 215 GLN A CA 1
ATOM 1683 C C . GLN A 1 215 ? -23.887 -7.431 18.332 1.00 84.31 215 GLN A C 1
ATOM 1685 O O . GLN A 1 215 ? -22.979 -6.625 18.529 1.00 84.31 215 GLN A O 1
ATOM 1690 N N . GLU A 1 216 ? -25.162 -7.060 18.375 1.00 80.88 216 GLU A N 1
ATOM 1691 C CA . GLU A 1 216 ? -25.573 -5.726 18.799 1.00 80.88 216 GLU A CA 1
ATOM 1692 C C . GLU A 1 216 ? -25.631 -5.662 20.333 1.00 80.88 216 GLU A C 1
ATOM 1694 O O . GLU A 1 216 ? -26.442 -6.334 20.972 1.00 80.88 216 GLU A O 1
ATOM 1699 N N . ILE A 1 217 ? -24.768 -4.843 20.943 1.00 82.88 217 ILE A N 1
ATOM 1700 C CA . ILE A 1 217 ? -24.787 -4.581 22.389 1.00 82.88 217 ILE A CA 1
ATOM 1701 C C . ILE A 1 217 ? -25.379 -3.192 22.630 1.00 82.88 217 ILE A C 1
ATOM 1703 O O . ILE A 1 217 ? -24.756 -2.170 22.342 1.00 82.88 217 ILE A O 1
ATOM 1707 N N . SER A 1 218 ? -26.579 -3.142 23.206 1.00 81.75 218 SER A N 1
ATOM 1708 C CA . SER A 1 218 ? -27.207 -1.895 23.650 1.00 81.75 218 SER A CA 1
ATOM 1709 C C . SER A 1 218 ? -26.783 -1.552 25.081 1.00 81.75 218 SER A C 1
ATOM 1711 O O . SER A 1 218 ? -27.047 -2.320 26.007 1.00 81.75 218 SER A O 1
ATOM 1713 N N . GLY A 1 219 ? -26.169 -0.384 25.281 1.00 81.88 219 GLY A N 1
ATOM 1714 C CA . GLY A 1 219 ? -25.805 0.141 26.599 1.00 81.88 219 GLY A CA 1
ATOM 1715 C C . GLY A 1 219 ? -26.563 1.425 26.936 1.00 81.88 219 GLY A C 1
ATOM 1716 O O . GLY A 1 219 ? -26.830 2.245 26.064 1.00 81.88 219 GLY A O 1
ATOM 1717 N N . SER A 1 220 ? -26.896 1.619 28.213 1.00 77.94 220 SER A N 1
ATOM 1718 C CA . SER A 1 220 ? -27.426 2.885 28.734 1.00 77.94 220 SER A CA 1
ATOM 1719 C C . SER A 1 220 ? -26.448 3.455 29.753 1.00 77.94 220 SER A C 1
ATOM 1721 O O . SER A 1 220 ? -26.005 2.745 30.654 1.00 77.94 220 SER A O 1
ATOM 1723 N N . LYS A 1 221 ? -26.112 4.740 29.622 1.00 80.06 221 LYS A N 1
ATOM 1724 C CA . LYS A 1 221 ? -25.264 5.459 30.578 1.00 80.06 221 LYS A CA 1
ATOM 1725 C C . LYS A 1 221 ? -26.112 6.469 31.340 1.00 80.06 221 LYS A C 1
ATOM 1727 O O . LYS A 1 221 ? -26.831 7.253 30.731 1.00 80.06 221 LYS A O 1
ATOM 1732 N N . ILE A 1 222 ? -25.963 6.492 32.661 1.00 81.31 222 ILE A N 1
ATOM 1733 C CA . ILE A 1 222 ? -26.422 7.601 33.500 1.00 81.31 222 ILE A CA 1
ATOM 1734 C C . ILE A 1 222 ? -25.179 8.386 33.906 1.00 81.31 222 ILE A C 1
ATOM 1736 O O . ILE A 1 222 ? -24.241 7.829 34.473 1.00 81.31 222 ILE A O 1
ATOM 1740 N N . THR A 1 223 ? -25.156 9.675 33.585 1.00 79.81 223 THR A N 1
ATOM 1741 C CA . THR A 1 223 ? -24.112 10.588 34.054 1.00 79.81 223 THR A CA 1
ATOM 1742 C C . THR A 1 223 ? -24.604 11.233 35.344 1.00 79.81 223 THR A C 1
ATOM 1744 O O . THR A 1 223 ? -25.593 11.960 35.328 1.00 79.81 223 THR A O 1
ATOM 1747 N N . LEU A 1 224 ? -23.938 10.945 36.462 1.00 79.62 224 LEU A N 1
ATOM 1748 C CA . LEU A 1 224 ? -24.201 11.603 37.740 1.00 79.62 224 LEU A CA 1
ATOM 1749 C C . LEU A 1 224 ? -23.353 12.875 37.819 1.00 79.62 224 LEU A C 1
ATOM 1751 O O . LEU A 1 224 ? -22.126 12.804 37.874 1.00 79.62 224 LEU A O 1
ATOM 1755 N N . GLU A 1 225 ? -23.996 14.039 37.808 1.00 80.75 225 GLU A N 1
ATOM 1756 C CA . GLU A 1 225 ? -23.304 15.316 37.987 1.00 80.75 225 GLU A CA 1
ATOM 1757 C C . GLU A 1 225 ? -22.965 15.536 39.465 1.00 80.75 225 GLU A C 1
ATOM 1759 O O . GLU A 1 225 ? -23.855 15.636 40.312 1.00 80.75 225 GLU A O 1
ATOM 1764 N N . SER A 1 226 ? -21.669 15.644 39.775 1.00 70.69 226 SER A N 1
ATOM 1765 C CA . SER A 1 226 ? -21.166 15.830 41.147 1.00 70.69 226 SER A CA 1
ATOM 1766 C C . SER A 1 226 ? -21.811 17.030 41.859 1.00 70.69 226 SER A C 1
ATOM 1768 O O . SER A 1 226 ? -22.156 16.936 43.036 1.00 70.69 226 SER A O 1
ATOM 1770 N N . GLY A 1 227 ? -22.076 18.126 41.135 1.00 75.12 227 GLY A N 1
ATOM 1771 C CA . GLY A 1 227 ? -22.689 19.342 41.687 1.00 75.12 227 GLY A CA 1
ATOM 1772 C C . GLY A 1 227 ? -24.109 19.154 42.244 1.00 75.12 227 GLY A C 1
ATOM 1773 O O . GLY A 1 227 ? -24.529 19.911 43.113 1.00 75.12 227 GLY A O 1
ATOM 1774 N N . VAL A 1 228 ? -24.847 18.117 41.821 1.00 75.31 228 VAL A N 1
ATOM 1775 C CA . VAL A 1 228 ? -26.182 17.801 42.375 1.00 75.31 228 VAL A CA 1
ATOM 1776 C C . VAL A 1 228 ? -26.082 17.243 43.800 1.00 75.31 228 VAL A C 1
ATOM 1778 O O . VAL A 1 228 ? -27.028 17.366 44.586 1.00 75.31 228 VAL A O 1
ATOM 1781 N N . TYR A 1 229 ? -24.943 16.641 44.144 1.00 73.06 229 TYR A N 1
ATOM 1782 C CA . TYR A 1 229 ? -24.704 15.969 45.421 1.00 73.06 229 TYR A CA 1
ATOM 1783 C C . TYR A 1 229 ? -23.766 16.753 46.350 1.00 73.06 229 TYR A C 1
ATOM 1785 O O . TYR A 1 229 ? -23.700 16.438 47.543 1.00 73.06 229 TYR A O 1
ATOM 1793 N N . GLU A 1 230 ? -23.102 17.799 45.849 1.00 69.50 230 GLU A N 1
ATOM 1794 C CA . GLU A 1 230 ? -22.300 18.715 46.663 1.00 69.50 230 GLU A CA 1
ATOM 1795 C C . GLU A 1 230 ? -23.131 19.305 47.815 1.00 69.50 230 GLU A C 1
ATOM 1797 O O . GLU A 1 230 ? -24.226 19.840 47.639 1.00 69.50 230 GLU A O 1
ATOM 1802 N N . GLY A 1 231 ? -22.625 19.150 49.041 1.00 70.31 231 GLY A N 1
ATOM 1803 C CA . GLY A 1 231 ? -23.239 19.686 50.259 1.00 70.31 231 GLY A CA 1
ATOM 1804 C C . GLY A 1 231 ? -24.440 18.910 50.818 1.00 70.31 231 GLY A C 1
ATOM 1805 O O . GLY A 1 231 ? -24.875 19.222 51.930 1.00 70.31 231 GLY A O 1
ATOM 1806 N N . ARG A 1 232 ? -24.959 17.891 50.111 1.00 73.12 232 ARG A N 1
ATOM 1807 C CA . ARG A 1 232 ? -26.037 17.016 50.626 1.00 73.12 232 ARG A CA 1
ATOM 1808 C C . ARG A 1 232 ? -25.528 15.976 51.617 1.00 73.12 232 ARG A C 1
ATOM 1810 O O . ARG A 1 232 ? -26.251 15.598 52.534 1.00 73.12 232 ARG A O 1
ATOM 1817 N N . VAL A 1 233 ? -24.289 15.531 51.434 1.00 70.88 233 VAL A N 1
ATOM 1818 C CA . VAL A 1 233 ? -23.608 14.613 52.345 1.00 70.88 233 VAL A CA 1
ATOM 1819 C C . VAL A 1 233 ? -22.653 15.433 53.203 1.00 70.88 233 VAL A C 1
ATOM 1821 O O . VAL A 1 233 ? -21.716 16.039 52.692 1.00 70.88 233 VAL A O 1
ATOM 1824 N N . LYS A 1 234 ? -22.915 15.472 54.510 1.00 79.69 234 LYS A N 1
ATOM 1825 C CA . LYS A 1 234 ? -22.031 16.061 55.521 1.00 79.69 234 LYS A CA 1
ATOM 1826 C C . LYS A 1 234 ? -21.544 14.924 56.420 1.00 79.69 234 LYS A C 1
ATOM 1828 O O . LYS A 1 234 ? -22.287 14.547 57.325 1.00 79.69 234 LYS A O 1
ATOM 1833 N N . PRO A 1 235 ? -20.373 14.329 56.135 1.00 81.31 235 PRO A N 1
ATOM 1834 C CA . PRO A 1 235 ? -19.822 13.268 56.968 1.00 81.31 235 PRO A CA 1
ATOM 1835 C C . PRO A 1 235 ? -19.622 13.775 58.399 1.00 81.31 235 PRO A C 1
ATOM 1837 O O . PRO A 1 235 ? -19.210 14.922 58.587 1.00 81.31 235 PRO A O 1
ATOM 1840 N N . THR A 1 236 ? -19.907 12.945 59.401 1.00 88.62 236 THR A N 1
ATOM 1841 C CA . THR A 1 236 ? -19.569 13.281 60.793 1.00 88.62 236 THR A CA 1
ATOM 1842 C C . THR A 1 236 ? -18.076 13.067 61.048 1.00 88.62 236 THR A C 1
ATOM 1844 O O . THR A 1 236 ? -17.408 12.338 60.310 1.00 88.62 236 THR A O 1
ATOM 1847 N N . GLU A 1 237 ? -17.526 13.675 62.099 1.00 87.56 237 GLU A N 1
ATOM 1848 C CA . GLU A 1 237 ? -16.110 13.494 62.455 1.00 87.56 237 GLU A CA 1
ATOM 1849 C C . GLU A 1 237 ? -15.751 12.031 62.745 1.00 87.56 237 GLU A C 1
ATOM 1851 O O . GLU A 1 237 ? -14.639 11.603 62.430 1.00 87.56 237 GLU A O 1
ATOM 1856 N N . GLU A 1 238 ? -16.689 11.232 63.264 1.00 87.56 238 GLU A N 1
ATOM 1857 C CA . GLU A 1 238 ? -16.476 9.796 63.465 1.00 87.56 238 GLU A CA 1
ATOM 1858 C C . GLU A 1 238 ? -16.340 9.043 62.135 1.00 87.56 238 GLU A C 1
ATOM 1860 O O . GLU A 1 238 ? -15.473 8.180 62.005 1.00 87.56 238 GLU A O 1
ATOM 1865 N N . GLN A 1 239 ? -17.152 9.390 61.131 1.00 87.50 239 GLN A N 1
ATOM 1866 C CA . GLN A 1 239 ? -17.092 8.776 59.799 1.00 87.50 239 GLN A CA 1
ATOM 1867 C C . GLN A 1 239 ? -15.810 9.162 59.057 1.00 87.50 239 GLN A C 1
ATOM 1869 O O . GLN A 1 239 ? -15.204 8.321 58.394 1.00 87.50 239 GLN A O 1
ATOM 1874 N N . ILE A 1 240 ? -15.371 10.416 59.207 1.00 85.62 240 ILE A N 1
ATOM 1875 C CA . ILE A 1 240 ? -14.106 10.899 58.638 1.00 85.62 240 ILE A CA 1
ATOM 1876 C C . ILE A 1 240 ? -12.926 10.153 59.267 1.00 85.62 240 ILE A C 1
ATOM 1878 O O . ILE A 1 240 ? -12.030 9.712 58.547 1.00 85.62 240 ILE A O 1
ATOM 1882 N N . ARG A 1 241 ? -12.934 9.966 60.593 1.00 87.56 241 ARG A N 1
ATOM 1883 C CA . ARG A 1 241 ? -11.873 9.235 61.298 1.00 87.56 241 ARG A CA 1
ATOM 1884 C C . ARG A 1 241 ? -11.817 7.765 60.887 1.00 87.56 241 ARG A C 1
ATOM 1886 O O . ARG A 1 241 ? -10.738 7.289 60.553 1.00 87.56 241 ARG A O 1
ATOM 1893 N N . ALA A 1 242 ? -12.961 7.080 60.849 1.00 91.88 242 ALA A N 1
ATOM 1894 C CA . ALA A 1 242 ? -13.029 5.678 60.436 1.00 91.88 242 ALA A CA 1
ATOM 1895 C C . ALA A 1 242 ? -12.508 5.480 59.002 1.00 91.88 242 ALA A C 1
ATOM 1897 O O . ALA A 1 242 ? -11.703 4.587 58.750 1.00 91.88 242 ALA A O 1
ATOM 1898 N N . TYR A 1 243 ? -12.900 6.365 58.077 1.00 89.12 243 TYR A N 1
ATOM 1899 C CA . TYR A 1 243 ? -12.425 6.312 56.696 1.00 89.12 243 TYR A CA 1
ATOM 1900 C C . TYR A 1 243 ? -10.917 6.576 56.584 1.00 89.12 243 TYR A C 1
ATOM 1902 O O . TYR A 1 243 ? -10.230 5.891 55.826 1.00 89.12 243 TYR A O 1
ATOM 1910 N N . TYR A 1 244 ? -10.391 7.548 57.338 1.00 86.19 244 TYR A N 1
ATOM 1911 C CA . TYR A 1 244 ? -8.958 7.855 57.372 1.00 86.19 244 TYR A CA 1
ATOM 1912 C C . TYR A 1 244 ? -8.125 6.674 57.892 1.00 86.19 244 TYR A C 1
ATOM 1914 O O . TYR A 1 244 ? -7.099 6.344 57.300 1.00 86.19 244 TYR A O 1
ATOM 1922 N N . GLU A 1 245 ? -8.577 6.016 58.963 1.00 88.06 245 GLU A N 1
ATOM 1923 C CA . GLU A 1 245 ? -7.898 4.849 59.539 1.00 88.06 245 GLU A CA 1
ATOM 1924 C C . GLU A 1 245 ? -7.899 3.647 58.579 1.00 88.06 245 GLU A C 1
ATOM 1926 O O . GLU A 1 245 ? -6.870 2.991 58.418 1.00 88.06 245 GLU A O 1
ATOM 1931 N N . GLU A 1 246 ? -9.010 3.390 57.880 1.00 91.62 246 GLU A N 1
ATOM 1932 C CA . GLU A 1 246 ? -9.119 2.289 56.909 1.00 91.62 246 GLU A CA 1
ATOM 1933 C C . GLU A 1 246 ? -8.308 2.546 55.623 1.00 91.62 246 GLU A C 1
ATOM 1935 O O . GLU A 1 246 ? -7.775 1.615 55.019 1.00 91.62 246 GLU A O 1
ATOM 1940 N N . ASN A 1 247 ? -8.149 3.814 55.227 1.00 89.19 247 ASN A N 1
ATOM 1941 C CA . ASN A 1 247 ? -7.484 4.218 53.983 1.00 89.19 247 ASN A CA 1
ATOM 1942 C C . ASN A 1 247 ? -6.105 4.855 54.208 1.00 89.19 247 ASN A C 1
ATOM 1944 O O . ASN A 1 247 ? -5.599 5.552 53.329 1.00 89.19 247 ASN A O 1
ATOM 1948 N N . MET A 1 248 ? -5.473 4.614 55.360 1.00 81.44 248 MET A N 1
ATOM 1949 C CA . MET A 1 248 ? -4.247 5.302 55.788 1.00 81.44 248 MET A CA 1
ATOM 1950 C C . MET A 1 248 ? -3.098 5.207 54.761 1.00 81.44 248 MET A C 1
ATOM 1952 O O . MET A 1 248 ? -2.306 6.135 54.624 1.00 81.44 248 MET A O 1
ATOM 1956 N N . GLN A 1 249 ? -3.045 4.122 53.976 1.00 81.88 249 GLN A N 1
ATOM 1957 C CA . GLN A 1 249 ? -2.052 3.923 52.907 1.00 81.88 249 GLN A CA 1
ATOM 1958 C C . GLN A 1 249 ? -2.165 4.944 51.756 1.00 81.88 249 GLN A C 1
ATOM 1960 O O . GLN A 1 249 ? -1.169 5.216 51.086 1.00 81.88 249 GLN A O 1
ATOM 1965 N N . ASN A 1 250 ? -3.346 5.536 51.549 1.00 80.38 250 ASN A N 1
ATOM 1966 C CA . ASN A 1 250 ? -3.609 6.533 50.505 1.00 80.38 250 ASN A CA 1
ATOM 1967 C C . ASN A 1 250 ? -3.269 7.970 50.944 1.00 80.38 250 ASN A C 1
ATOM 1969 O O . ASN A 1 250 ? -3.320 8.882 50.123 1.00 80.38 250 ASN A O 1
ATOM 1973 N N . TYR A 1 251 ? -2.924 8.177 52.221 1.00 78.50 251 TYR A N 1
ATOM 1974 C CA . TYR A 1 251 ? -2.635 9.492 52.814 1.00 78.50 251 TYR A CA 1
ATOM 1975 C C . TYR A 1 251 ? -1.189 9.619 53.309 1.00 78.50 251 TYR A C 1
ATOM 1977 O O . TYR A 1 251 ? -0.889 10.432 54.184 1.00 78.50 251 TYR A O 1
ATOM 1985 N N . ASN A 1 252 ? -0.277 8.820 52.752 1.00 79.38 252 ASN A N 1
ATOM 1986 C CA . ASN A 1 252 ? 1.147 8.965 53.024 1.00 79.38 252 ASN A CA 1
ATOM 1987 C C . ASN A 1 252 ? 1.651 10.316 52.495 1.00 79.38 252 ASN A C 1
ATOM 1989 O O . ASN A 1 252 ? 1.362 10.696 51.362 1.00 79.38 252 ASN A O 1
ATOM 1993 N N . SER A 1 253 ? 2.421 11.037 53.310 1.00 73.06 253 SER A N 1
ATOM 1994 C CA . SER A 1 253 ? 3.168 12.204 52.843 1.00 73.06 253 SER A CA 1
ATOM 1995 C C . SER A 1 253 ? 4.338 11.765 51.964 1.00 73.06 253 SER A C 1
ATOM 1997 O O . SER A 1 253 ? 4.910 10.696 52.197 1.00 73.06 253 SER A O 1
ATOM 1999 N N . ASP A 1 254 ? 4.747 12.620 51.027 1.00 74.44 254 ASP A N 1
ATOM 2000 C CA . ASP A 1 254 ? 5.983 12.425 50.268 1.00 74.44 254 ASP A CA 1
ATOM 2001 C C . ASP A 1 254 ? 7.183 12.178 51.197 1.00 74.44 254 ASP A C 1
ATOM 2003 O O . ASP A 1 254 ? 7.225 12.624 52.349 1.00 74.44 254 ASP A O 1
ATOM 2007 N N . GLU A 1 255 ? 8.177 11.450 50.691 1.00 72.62 255 GLU A N 1
ATOM 2008 C CA . GLU A 1 255 ? 9.366 11.085 51.453 1.00 72.62 255 GLU A CA 1
ATOM 2009 C C . GLU A 1 255 ? 10.145 12.335 51.907 1.00 72.62 255 GLU A C 1
ATOM 2011 O O . GLU A 1 255 ? 10.795 13.017 51.114 1.00 72.62 255 GLU A O 1
ATOM 2016 N N . LEU A 1 256 ? 10.132 12.621 53.212 1.00 71.56 256 LEU A N 1
ATOM 2017 C CA . LEU A 1 256 ? 10.924 13.698 53.806 1.00 71.56 256 LEU A CA 1
ATOM 2018 C C . LEU A 1 256 ? 12.258 13.152 54.324 1.00 71.56 256 LEU A C 1
ATOM 2020 O O . LEU A 1 256 ? 12.300 12.355 55.263 1.00 71.56 256 LEU A O 1
ATOM 2024 N N . ARG A 1 257 ? 13.373 13.623 53.751 1.00 72.25 257 ARG A N 1
ATOM 2025 C CA . ARG A 1 257 ? 14.728 13.288 54.218 1.00 72.25 257 ARG A CA 1
ATOM 2026 C C . ARG A 1 257 ? 15.362 14.441 54.985 1.00 72.25 257 ARG A C 1
ATOM 2028 O O . ARG A 1 257 ? 15.370 15.581 54.532 1.00 72.25 257 ARG A O 1
ATOM 2035 N N . LYS A 1 258 ? 15.979 14.119 56.123 1.00 73.00 258 LYS A N 1
ATOM 2036 C CA . LYS A 1 258 ? 16.829 15.043 56.882 1.00 73.00 258 LYS A CA 1
ATOM 2037 C C . LYS A 1 258 ? 18.292 14.789 56.519 1.00 73.00 258 LYS A C 1
ATOM 2039 O O . LYS A 1 258 ? 18.801 13.703 56.779 1.00 73.00 258 LYS A O 1
ATOM 2044 N N . ILE A 1 259 ? 18.955 15.776 55.919 1.00 61.34 259 ILE A N 1
ATOM 2045 C CA . ILE A 1 259 ? 20.363 15.685 55.504 1.00 61.34 259 ILE A CA 1
ATOM 2046 C C . ILE A 1 259 ? 21.212 16.578 56.413 1.00 61.34 259 ILE A C 1
ATOM 2048 O O . ILE A 1 259 ? 20.880 17.743 56.628 1.00 61.34 259 ILE A O 1
ATOM 2052 N N . THR A 1 260 ? 22.320 16.036 56.916 1.00 63.50 260 THR A N 1
ATOM 2053 C CA . THR A 1 260 ? 23.363 16.782 57.633 1.00 63.50 260 THR A CA 1
ATOM 2054 C C . THR A 1 260 ? 24.599 16.830 56.741 1.00 63.50 260 THR A C 1
ATOM 2056 O O . THR A 1 260 ? 25.068 15.779 56.309 1.00 63.50 260 THR A O 1
ATOM 2059 N N . TYR A 1 261 ? 25.133 18.020 56.462 1.00 58.00 261 TYR A N 1
ATOM 2060 C CA . TYR A 1 261 ? 26.356 18.191 55.673 1.00 58.00 261 TYR A CA 1
ATOM 2061 C C . TYR A 1 261 ? 27.438 18.903 56.492 1.00 58.00 261 TYR A C 1
ATOM 2063 O O . TYR A 1 261 ? 27.134 19.697 57.381 1.00 58.00 261 TYR A O 1
ATOM 2071 N N . VAL A 1 262 ? 28.703 18.612 56.189 1.00 62.28 262 VAL A N 1
ATOM 2072 C CA . VAL A 1 262 ? 29.866 19.346 56.702 1.00 62.28 262 VAL A CA 1
ATOM 2073 C C . VAL A 1 262 ? 30.490 20.072 55.516 1.00 62.28 262 VAL A C 1
ATOM 2075 O O . VAL A 1 262 ? 30.893 19.429 54.549 1.00 62.28 262 VAL A O 1
ATOM 2078 N N . SER A 1 263 ? 30.534 21.403 55.574 1.00 60.03 263 SER A N 1
ATOM 2079 C CA . SER A 1 263 ? 31.226 22.225 54.578 1.00 60.03 263 SER A CA 1
ATOM 2080 C C . SER A 1 263 ? 32.680 22.403 54.999 1.00 60.03 263 SER A C 1
ATOM 2082 O O . SER A 1 263 ? 32.941 22.867 56.109 1.00 60.03 263 SER A O 1
ATOM 2084 N N . ILE A 1 264 ? 33.620 22.020 54.137 1.00 67.81 264 ILE A N 1
ATOM 2085 C CA . ILE A 1 264 ? 35.052 22.263 54.334 1.00 67.81 264 ILE A CA 1
ATOM 2086 C C . ILE A 1 264 ? 35.516 23.129 53.167 1.00 67.81 264 ILE A C 1
ATOM 2088 O O . ILE A 1 264 ? 35.569 22.660 52.031 1.00 67.81 264 ILE A O 1
ATOM 2092 N N . GLU A 1 265 ? 35.847 24.386 53.446 1.00 71.31 265 GLU A N 1
ATOM 2093 C CA . GLU A 1 265 ? 36.468 25.282 52.471 1.00 71.31 265 GLU A CA 1
ATOM 2094 C C . GLU A 1 265 ? 38.001 25.178 52.570 1.00 71.31 265 GLU A C 1
ATOM 2096 O O . GLU A 1 265 ? 38.546 25.262 53.675 1.00 71.31 265 GLU A O 1
ATOM 2101 N N . PRO A 1 266 ? 38.725 24.970 51.453 1.00 70.62 266 PRO A N 1
ATOM 2102 C CA . PRO A 1 266 ? 40.184 25.028 51.447 1.00 70.62 266 PRO A CA 1
ATOM 2103 C C . PRO A 1 266 ? 40.700 26.452 51.694 1.00 70.62 266 PRO A C 1
ATOM 2105 O O . PRO A 1 266 ? 40.095 27.426 51.255 1.00 70.62 266 PRO A O 1
ATOM 2108 N N . ASP A 1 267 ? 41.873 26.569 52.318 1.00 79.19 267 ASP A N 1
ATOM 2109 C CA . ASP A 1 267 ? 42.629 27.825 52.398 1.00 79.19 267 ASP A CA 1
ATOM 2110 C C . ASP A 1 267 ? 43.228 28.150 51.016 1.00 79.19 267 ASP A C 1
ATOM 2112 O O . ASP A 1 267 ? 44.295 27.655 50.626 1.00 79.19 267 ASP A O 1
ATOM 2116 N N . TRP A 1 268 ? 42.477 28.932 50.240 1.00 73.12 268 TRP A N 1
ATOM 2117 C CA . TRP A 1 268 ? 42.816 29.312 48.870 1.00 73.12 268 TRP A CA 1
ATOM 2118 C C . TRP A 1 268 ? 44.071 30.183 48.780 1.00 73.12 268 TRP A C 1
ATOM 2120 O O . TRP A 1 268 ? 44.779 30.104 47.774 1.00 73.12 268 TRP A O 1
ATOM 2130 N N . ASP A 1 269 ? 44.400 30.941 49.827 1.00 80.19 269 ASP A N 1
ATOM 2131 C CA . ASP A 1 269 ? 45.591 31.794 49.850 1.00 80.19 269 ASP A CA 1
ATOM 2132 C C . ASP A 1 269 ? 46.863 30.940 49.871 1.00 80.19 269 ASP A C 1
ATOM 2134 O O . ASP A 1 269 ? 47.782 31.150 49.070 1.00 80.19 269 ASP A O 1
ATOM 2138 N N . LYS A 1 270 ? 46.884 29.883 50.696 1.00 79.69 270 LYS A N 1
ATOM 2139 C CA . LYS A 1 270 ? 47.978 28.895 50.691 1.00 79.69 270 LYS A CA 1
ATOM 2140 C C . LYS A 1 270 ? 48.118 28.169 49.356 1.00 79.69 270 LYS A C 1
ATOM 2142 O O . LYS A 1 270 ? 49.239 27.904 48.912 1.00 79.69 270 LYS A O 1
ATOM 2147 N N . ALA A 1 271 ? 46.998 27.814 48.726 1.00 75.62 271 ALA A N 1
ATOM 2148 C CA . ALA A 1 271 ? 47.015 27.154 47.422 1.00 75.62 271 ALA A CA 1
ATOM 2149 C C . ALA A 1 271 ? 47.574 28.080 46.326 1.00 75.62 271 ALA A C 1
ATOM 2151 O O . ALA A 1 271 ? 48.355 27.635 45.478 1.00 75.62 271 ALA A O 1
ATOM 2152 N N . LEU A 1 272 ? 47.226 29.369 46.376 1.00 78.12 272 LEU A N 1
ATOM 2153 C CA . LEU A 1 272 ? 47.680 30.369 45.418 1.00 78.12 272 LEU A CA 1
ATOM 2154 C C . LEU A 1 272 ? 49.182 30.655 45.549 1.00 78.12 272 LEU A C 1
ATOM 2156 O O . LEU A 1 272 ? 49.877 30.686 44.532 1.00 78.12 272 LEU A O 1
ATOM 2160 N N . GLU A 1 273 ? 49.703 30.807 46.770 1.00 85.50 273 GLU A N 1
ATOM 2161 C CA . GLU A 1 273 ? 51.142 31.023 46.993 1.00 85.50 273 GLU A CA 1
ATOM 2162 C C . GLU A 1 273 ? 51.977 29.850 46.469 1.00 85.50 273 GLU A C 1
ATOM 2164 O O . GLU A 1 273 ? 52.905 30.045 45.680 1.00 85.50 273 GLU A O 1
ATOM 2169 N N . LYS A 1 274 ? 51.564 28.611 46.766 1.00 82.62 274 LYS A N 1
ATOM 2170 C CA . LYS A 1 274 ? 52.238 27.412 46.244 1.00 82.62 274 LYS A CA 1
ATOM 2171 C C . LYS A 1 274 ? 52.231 27.360 44.709 1.00 82.62 274 LYS A C 1
ATOM 2173 O O . LYS A 1 274 ? 53.200 26.909 44.096 1.00 82.62 274 LYS A O 1
ATOM 2178 N N . SER A 1 275 ? 51.155 27.832 44.075 1.00 79.31 275 SER A N 1
ATOM 2179 C CA . SER A 1 275 ? 51.068 27.911 42.613 1.00 79.31 275 SER A CA 1
ATOM 2180 C C . SER A 1 275 ? 52.004 28.970 42.024 1.00 79.31 275 SER A C 1
ATOM 2182 O O . SER A 1 275 ? 52.572 28.737 40.954 1.00 79.31 275 SER A O 1
ATOM 2184 N N . LYS A 1 276 ? 52.171 30.126 42.681 1.00 85.81 276 LYS A N 1
ATOM 2185 C CA . LYS A 1 276 ? 53.093 31.179 42.226 1.00 85.81 276 LYS A CA 1
ATOM 2186 C C . LYS A 1 276 ? 54.546 30.721 42.318 1.00 85.81 276 LYS A C 1
ATOM 2188 O O . LYS A 1 276 ? 55.287 30.890 41.352 1.00 85.81 276 LYS A O 1
ATOM 2193 N N . GLU A 1 277 ? 54.930 30.090 43.429 1.00 86.19 277 GLU A N 1
ATOM 2194 C CA . GLU A 1 277 ? 56.276 29.527 43.610 1.00 86.19 277 GLU A CA 1
ATOM 2195 C C . GLU A 1 277 ? 56.597 28.472 42.542 1.00 86.19 277 GLU A C 1
ATOM 2197 O O . GLU A 1 277 ? 57.665 28.506 41.926 1.00 86.19 277 GLU A O 1
ATOM 2202 N N . ALA A 1 278 ? 55.652 27.564 42.270 1.00 82.50 278 ALA A N 1
ATOM 2203 C CA . ALA A 1 278 ? 55.814 26.541 41.241 1.00 82.50 278 ALA A CA 1
ATOM 2204 C C . ALA A 1 278 ? 55.990 27.150 39.840 1.00 82.50 278 ALA A C 1
ATOM 2206 O O . ALA A 1 278 ? 56.844 26.697 39.075 1.00 82.50 278 ALA A O 1
ATOM 2207 N N . LYS A 1 279 ? 55.223 28.200 39.518 1.00 81.75 279 LYS A N 1
ATOM 2208 C CA . LYS A 1 279 ? 55.321 28.899 38.232 1.00 81.75 279 LYS A CA 1
ATOM 2209 C C . LYS A 1 279 ? 56.657 29.631 38.081 1.00 81.75 279 LYS A C 1
ATOM 2211 O O . LYS A 1 279 ? 57.315 29.464 37.060 1.00 81.75 279 LYS A O 1
ATOM 2216 N N . ALA A 1 280 ? 57.097 30.359 39.109 1.00 86.38 280 ALA A N 1
ATOM 2217 C CA . ALA A 1 280 ? 58.384 31.055 39.091 1.00 86.38 280 ALA A CA 1
ATOM 2218 C C . ALA A 1 280 ? 59.562 30.082 38.913 1.00 86.38 280 ALA A C 1
ATOM 2220 O O . ALA A 1 280 ? 60.504 30.366 38.172 1.00 86.38 280 ALA A O 1
ATOM 2221 N N . LYS A 1 281 ? 59.493 28.903 39.548 1.00 86.25 281 LYS A N 1
ATOM 2222 C CA . LYS A 1 281 ? 60.501 27.855 39.369 1.00 86.25 281 LYS A CA 1
ATOM 2223 C C . LYS A 1 281 ? 60.513 27.304 37.939 1.00 86.25 281 LYS A C 1
ATOM 2225 O O . LYS A 1 281 ? 61.588 27.164 37.362 1.00 86.25 281 LYS A O 1
ATOM 2230 N N . ALA A 1 282 ? 59.342 27.029 37.363 1.00 80.19 282 ALA A N 1
ATOM 2231 C CA . ALA A 1 282 ? 59.232 26.537 35.990 1.00 80.19 282 ALA A CA 1
ATOM 2232 C C . ALA A 1 282 ? 59.780 27.550 34.965 1.00 80.19 282 ALA A C 1
ATOM 2234 O O . ALA A 1 282 ? 60.542 27.171 34.078 1.00 80.19 282 ALA A O 1
ATOM 2235 N N . GLU A 1 283 ? 59.462 28.838 35.127 1.00 85.62 283 GLU A N 1
ATOM 2236 C CA . GLU A 1 283 ? 59.961 29.909 34.252 1.00 85.62 283 GLU A CA 1
ATOM 2237 C C . GLU A 1 283 ? 61.487 30.078 34.354 1.00 85.62 283 GLU A C 1
ATOM 2239 O O . GLU A 1 283 ? 62.163 30.275 33.341 1.00 85.62 283 GLU A O 1
ATOM 2244 N N . ALA A 1 284 ? 62.058 29.950 35.557 1.00 87.00 284 ALA A N 1
ATOM 2245 C CA . ALA A 1 284 ? 63.507 29.994 35.748 1.00 87.00 284 ALA A CA 1
ATOM 2246 C C . ALA A 1 284 ? 64.223 28.810 35.068 1.00 87.00 284 ALA A C 1
ATOM 2248 O O . ALA A 1 284 ? 65.241 29.009 34.399 1.00 87.00 284 ALA A O 1
ATOM 2249 N N . GLU A 1 285 ? 63.679 27.595 35.196 1.00 86.81 285 GLU A N 1
ATOM 2250 C CA . GLU A 1 285 ? 64.215 26.397 34.534 1.00 86.81 285 GLU A CA 1
ATOM 2251 C C . GLU A 1 285 ? 64.129 26.499 33.000 1.00 86.81 285 GLU A C 1
ATOM 2253 O O . GLU A 1 285 ? 65.061 26.104 32.291 1.00 86.81 285 GLU A O 1
ATOM 2258 N N . GLU A 1 286 ? 63.040 27.061 32.465 1.00 81.19 286 GLU A N 1
ATOM 2259 C CA . GLU A 1 286 ? 62.875 27.282 31.025 1.00 81.19 286 GLU A CA 1
ATOM 2260 C C . GLU A 1 286 ? 63.859 28.333 30.488 1.00 81.19 286 GLU A C 1
ATOM 2262 O O . GLU A 1 286 ? 64.518 28.103 29.469 1.00 81.19 286 GLU A O 1
ATOM 2267 N N . ALA A 1 287 ? 64.046 29.445 31.205 1.00 85.19 287 ALA A N 1
ATOM 2268 C CA . ALA A 1 287 ? 65.026 30.466 30.841 1.00 85.19 287 ALA A CA 1
ATOM 2269 C C . ALA A 1 287 ? 66.466 29.917 30.842 1.00 85.19 287 ALA A C 1
ATOM 2271 O O . ALA A 1 287 ? 67.267 30.256 29.964 1.00 85.19 287 ALA A O 1
ATOM 2272 N N . GLU A 1 288 ? 66.804 29.042 31.794 1.00 86.50 288 GLU A N 1
ATOM 2273 C CA . GLU A 1 288 ? 68.106 28.368 31.822 1.00 86.50 288 GLU A CA 1
ATOM 2274 C C . GLU A 1 288 ? 68.279 27.415 30.628 1.00 86.50 288 GLU A C 1
ATOM 2276 O O . GLU A 1 288 ? 69.338 27.403 29.990 1.00 86.50 288 GLU A O 1
ATOM 2281 N N . ARG A 1 289 ? 67.235 26.649 30.276 1.00 82.94 289 ARG A N 1
ATOM 2282 C CA . ARG A 1 289 ? 67.246 25.782 29.085 1.00 82.94 289 ARG A CA 1
ATOM 2283 C C . ARG A 1 289 ? 67.458 26.576 27.802 1.00 82.94 289 ARG A C 1
ATOM 2285 O O . ARG A 1 289 ? 68.262 26.154 26.971 1.00 82.94 289 ARG A O 1
ATOM 2292 N N . LEU A 1 290 ? 66.784 27.714 27.651 1.00 83.94 290 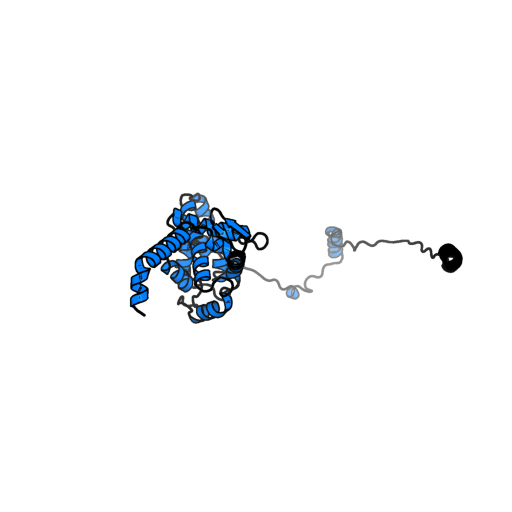LEU A N 1
ATOM 2293 C CA . LEU A 1 290 ? 66.926 28.573 26.475 1.00 83.94 290 LEU A CA 1
ATOM 2294 C C . LEU A 1 290 ? 68.342 29.149 26.362 1.00 83.94 290 LEU A C 1
ATOM 2296 O O . LEU A 1 290 ? 68.936 29.064 25.289 1.00 83.94 290 LEU A O 1
ATOM 2300 N N . LYS A 1 291 ? 68.934 29.626 27.468 1.00 86.62 291 LYS A N 1
ATOM 2301 C CA . LYS A 1 291 ? 70.337 30.080 27.477 1.00 86.62 291 LYS A CA 1
ATOM 2302 C C . LYS A 1 291 ? 71.305 28.971 27.067 1.00 86.62 291 LYS A C 1
ATOM 2304 O O . LYS A 1 291 ? 72.158 29.188 26.210 1.00 86.62 291 LYS A O 1
ATOM 2309 N N . LYS A 1 292 ? 71.143 27.765 27.623 1.00 86.25 292 LYS A N 1
ATOM 2310 C CA . LYS A 1 292 ? 71.964 26.597 27.258 1.00 86.25 292 LYS A CA 1
ATOM 2311 C C . LYS A 1 292 ? 71.810 26.224 25.781 1.00 86.25 292 LYS A C 1
ATOM 2313 O O . LYS A 1 292 ? 72.800 25.890 25.134 1.00 86.25 292 LYS A O 1
ATOM 2318 N N . ALA A 1 293 ? 70.594 26.294 25.240 1.00 80.38 293 ALA A N 1
ATOM 2319 C CA . ALA A 1 293 ? 70.335 26.031 23.826 1.00 80.38 293 ALA A CA 1
ATOM 2320 C C . ALA A 1 293 ? 70.985 27.087 22.914 1.00 80.38 293 ALA A C 1
ATOM 2322 O O . ALA A 1 293 ? 71.546 26.742 21.874 1.00 80.38 293 ALA A O 1
ATOM 2323 N N . GLU A 1 294 ? 70.960 28.358 23.314 1.00 81.31 294 GLU A N 1
ATOM 2324 C CA . GLU A 1 294 ? 71.563 29.454 22.553 1.00 81.31 294 GLU A CA 1
ATOM 2325 C C . GLU A 1 294 ? 73.101 29.390 22.566 1.00 81.31 294 GLU A C 1
ATOM 2327 O O . GLU A 1 294 ? 73.741 29.546 21.523 1.00 81.31 294 GLU A O 1
ATOM 2332 N N . GLU A 1 295 ? 73.705 29.063 23.713 1.00 83.38 295 GLU A N 1
ATOM 2333 C CA . GLU A 1 295 ? 75.144 28.790 23.816 1.00 83.38 295 GLU A CA 1
ATOM 2334 C C . GLU A 1 295 ? 75.564 27.581 22.970 1.00 83.38 295 GLU A C 1
ATOM 2336 O O . GLU A 1 295 ? 76.588 27.630 22.284 1.00 83.38 295 GLU A O 1
ATOM 2341 N N . ALA A 1 296 ? 74.772 26.503 22.983 1.00 79.44 296 ALA A N 1
ATOM 2342 C CA . ALA A 1 296 ? 75.026 25.329 22.153 1.00 79.44 296 ALA A CA 1
ATOM 2343 C C . ALA A 1 296 ? 74.954 25.667 20.656 1.00 79.44 296 ALA A C 1
ATOM 2345 O O . ALA A 1 296 ? 75.799 25.213 19.884 1.00 79.44 296 ALA A O 1
ATOM 2346 N N . LYS A 1 297 ? 73.995 26.510 20.251 1.00 78.69 297 LYS A N 1
ATOM 2347 C CA . LYS A 1 297 ? 73.863 26.963 18.864 1.00 78.69 297 LYS A CA 1
ATOM 2348 C C . LYS A 1 297 ? 75.057 27.815 18.422 1.00 78.69 297 LYS A C 1
ATOM 2350 O O . LYS A 1 297 ? 75.607 27.556 17.356 1.00 78.69 297 LYS A O 1
ATOM 2355 N N . LYS A 1 298 ? 75.515 28.758 19.255 1.00 80.75 298 LYS A N 1
ATOM 2356 C CA . LYS A 1 298 ? 76.716 29.563 18.956 1.00 80.75 298 LYS A CA 1
ATOM 2357 C C . LYS A 1 298 ? 77.969 28.700 18.805 1.00 80.75 298 LYS A C 1
ATOM 2359 O O . LYS A 1 298 ? 78.714 28.882 17.848 1.00 80.75 298 LYS A O 1
ATOM 2364 N N . LYS A 1 299 ? 78.166 27.714 19.689 1.00 78.94 299 LYS A N 1
ATOM 2365 C CA . LYS A 1 299 ? 79.286 26.763 19.574 1.00 78.94 299 LYS A CA 1
ATOM 2366 C C . LYS A 1 299 ? 79.213 25.921 18.296 1.00 78.94 299 LYS A C 1
ATOM 2368 O O . LYS A 1 299 ? 80.246 25.646 17.696 1.00 78.94 299 LYS A O 1
ATOM 2373 N N . ALA A 1 300 ? 78.014 25.517 17.874 1.00 73.81 300 ALA A N 1
ATOM 2374 C CA . ALA A 1 300 ? 77.824 24.770 16.632 1.00 73.81 300 ALA A CA 1
ATOM 2375 C C . ALA A 1 300 ? 78.097 25.626 15.380 1.00 73.81 300 ALA A C 1
ATOM 2377 O O . ALA A 1 300 ? 78.666 25.120 14.417 1.00 73.81 300 ALA A O 1
ATOM 2378 N N . GLU A 1 301 ? 77.737 26.913 15.397 1.00 73.38 301 GLU A N 1
ATOM 2379 C CA . GLU A 1 301 ? 78.028 27.851 14.302 1.00 73.38 301 GLU A CA 1
ATOM 2380 C C . GLU A 1 301 ? 79.524 28.206 14.209 1.00 73.38 301 GLU A C 1
ATOM 2382 O O . GLU A 1 301 ? 80.049 28.305 13.102 1.00 73.38 301 GLU A O 1
ATOM 2387 N N . GLU A 1 302 ? 80.238 28.331 15.335 1.00 72.94 302 GLU A N 1
ATOM 2388 C CA . GLU A 1 302 ? 81.701 28.520 15.336 1.00 72.94 302 GLU A CA 1
ATOM 2389 C C . GLU A 1 302 ? 82.467 27.273 14.871 1.00 72.94 302 GLU A C 1
ATOM 2391 O O . GLU A 1 302 ? 83.488 27.409 14.207 1.00 72.94 302 GLU A O 1
ATOM 2396 N N . ALA A 1 303 ? 81.977 26.063 15.163 1.00 68.69 303 ALA A N 1
ATOM 2397 C CA . ALA A 1 303 ? 82.602 24.815 14.712 1.00 68.69 303 ALA A CA 1
ATOM 2398 C C . ALA A 1 303 ? 82.375 24.503 13.216 1.00 68.69 303 ALA A C 1
ATOM 2400 O O . ALA A 1 303 ? 83.020 23.607 12.673 1.00 68.69 303 ALA A O 1
ATOM 2401 N N . ALA A 1 304 ? 81.452 25.211 12.556 1.00 62.72 304 ALA A N 1
ATOM 2402 C CA . ALA A 1 304 ? 81.117 25.039 11.141 1.00 62.72 304 ALA A CA 1
ATOM 2403 C C . ALA A 1 304 ? 81.842 26.036 10.207 1.00 62.72 304 ALA A C 1
ATOM 2405 O O . ALA A 1 304 ? 81.535 26.078 9.012 1.00 62.72 304 ALA A O 1
ATOM 2406 N N . ARG A 1 305 ? 82.773 26.838 10.740 1.00 54.75 305 ARG A N 1
ATOM 2407 C CA . ARG A 1 305 ? 83.570 27.848 10.028 1.00 54.75 305 ARG A CA 1
ATOM 2408 C C . ARG A 1 305 ? 85.044 27.464 9.984 1.00 54.75 305 ARG A C 1
ATOM 2410 O O . ARG A 1 305 ? 85.672 27.784 8.952 1.00 54.75 305 ARG A O 1
#